Protein AF-A0A3E0PCZ0-F1 (afdb_monomer_lite)

Structure (mmCIF, N/CA/C/O backbone):
data_AF-A0A3E0PCZ0-F1
#
_entry.id   AF-A0A3E0PCZ0-F1
#
loop_
_atom_site.group_PDB
_atom_site.id
_atom_site.type_symbol
_atom_site.label_atom_id
_atom_site.label_alt_id
_atom_site.label_comp_id
_atom_site.label_asym_id
_atom_site.label_entity_id
_atom_site.label_seq_id
_atom_site.pdbx_PDB_ins_code
_atom_site.Cartn_x
_atom_site.Cartn_y
_atom_site.Cartn_z
_atom_site.occupancy
_atom_site.B_iso_or_equiv
_atom_site.auth_seq_id
_atom_site.auth_comp_id
_atom_site.auth_asym_id
_atom_site.auth_atom_id
_atom_site.pdbx_PDB_model_num
ATOM 1 N N . MET A 1 1 ? -46.199 27.952 26.764 1.00 33.16 1 MET A N 1
ATOM 2 C CA . MET A 1 1 ? -47.027 29.051 26.206 1.00 33.16 1 MET A CA 1
ATOM 3 C C . MET A 1 1 ? -46.116 30.069 25.532 1.00 33.16 1 MET A C 1
ATOM 5 O O . MET A 1 1 ? -45.054 30.308 26.080 1.00 33.16 1 MET A O 1
ATOM 9 N N . ASN A 1 2 ? -46.565 30.663 24.414 1.00 34.66 2 ASN A N 1
ATOM 10 C CA . ASN A 1 2 ? -45.955 31.773 23.644 1.00 34.66 2 ASN A CA 1
ATOM 11 C C . ASN A 1 2 ? -44.566 31.489 23.005 1.00 34.66 2 ASN A C 1
ATOM 13 O O . ASN A 1 2 ? -43.612 31.200 23.707 1.00 34.66 2 ASN A O 1
ATOM 17 N N . LYS A 1 3 ? -44.441 31.373 21.665 1.00 37.19 3 LYS A N 1
ATOM 18 C CA . LYS A 1 3 ? -44.515 32.417 20.594 1.00 37.19 3 LYS A CA 1
ATOM 19 C C . LYS A 1 3 ? -43.278 33.355 20.646 1.00 37.19 3 LYS A C 1
ATOM 21 O O . LYS A 1 3 ? -43.009 33.883 21.711 1.00 37.19 3 LYS A O 1
ATOM 26 N N . LYS A 1 4 ? -42.526 33.657 19.569 1.00 40.56 4 LYS A N 1
ATOM 27 C CA . LYS A 1 4 ? -42.842 33.680 18.121 1.00 40.56 4 LYS A CA 1
ATOM 28 C C . LYS A 1 4 ? -41.660 33.263 17.215 1.00 40.56 4 LYS A C 1
ATOM 30 O O . LYS A 1 4 ? -40.513 33.592 17.477 1.00 40.56 4 LYS A O 1
ATOM 35 N N . THR A 1 5 ? -42.036 32.637 16.103 1.00 47.34 5 THR A N 1
ATOM 36 C CA . THR A 1 5 ? -41.487 32.710 14.733 1.00 47.34 5 THR A CA 1
ATOM 37 C C . THR A 1 5 ? -40.682 33.955 14.322 1.00 47.34 5 THR A C 1
ATOM 39 O O . THR A 1 5 ? -41.134 35.078 14.549 1.00 47.34 5 THR A O 1
ATOM 42 N N . ALA A 1 6 ? -39.658 33.735 13.488 1.00 45.03 6 ALA A N 1
ATOM 43 C CA . ALA A 1 6 ? -39.294 34.617 12.374 1.00 45.03 6 ALA A CA 1
ATOM 44 C C . ALA A 1 6 ? -38.915 33.753 11.153 1.00 45.03 6 ALA A C 1
ATOM 46 O O . ALA A 1 6 ? -38.077 32.863 11.258 1.00 45.03 6 ALA A O 1
ATOM 47 N N . PHE A 1 7 ? -39.576 33.990 10.020 1.00 39.84 7 PHE A N 1
ATOM 48 C CA . PHE A 1 7 ? -39.386 33.298 8.742 1.00 39.84 7 PHE A CA 1
ATOM 49 C C . PHE A 1 7 ? -39.265 34.410 7.696 1.00 39.84 7 PHE A C 1
ATOM 51 O O . PHE A 1 7 ? -40.203 35.196 7.562 1.00 39.84 7 PHE A O 1
ATOM 58 N N . THR A 1 8 ? -38.148 34.497 6.973 1.00 41.09 8 THR A N 1
ATOM 59 C CA . THR A 1 8 ? -38.003 35.444 5.855 1.00 41.09 8 THR A CA 1
ATOM 60 C C . THR A 1 8 ? -37.290 34.750 4.705 1.00 41.09 8 THR A C 1
ATOM 62 O O . THR A 1 8 ? -36.333 34.007 4.915 1.00 41.09 8 THR A O 1
ATOM 65 N N . ALA A 1 9 ? -37.815 34.936 3.498 1.00 38.25 9 ALA A N 1
ATOM 66 C CA . ALA A 1 9 ? -37.496 34.117 2.341 1.00 38.25 9 ALA A CA 1
ATOM 67 C C . ALA A 1 9 ? -36.385 34.702 1.452 1.00 38.25 9 ALA A C 1
ATOM 69 O O . ALA A 1 9 ? -36.234 35.913 1.341 1.00 38.25 9 ALA A O 1
ATOM 70 N N . LEU A 1 10 ? -35.674 33.778 0.800 1.00 38.22 10 LEU A N 1
ATOM 71 C CA . LEU A 1 10 ? -35.265 33.774 -0.610 1.00 38.22 10 LEU A CA 1
ATOM 72 C C . LEU A 1 10 ? -34.936 35.112 -1.313 1.00 38.22 10 LEU A C 1
ATOM 74 O O . LEU A 1 10 ? -35.815 35.934 -1.559 1.00 38.22 10 LEU A O 1
ATOM 78 N N . LEU A 1 11 ? -33.730 35.188 -1.888 1.00 30.56 11 LEU A N 1
ATOM 79 C CA . LEU A 1 11 ? -33.565 35.777 -3.219 1.00 30.56 11 LEU A CA 1
ATOM 80 C C . LEU A 1 11 ? -32.599 34.931 -4.062 1.00 30.56 11 LEU A C 1
ATOM 82 O O . LEU A 1 11 ? -31.525 34.547 -3.603 1.00 30.56 11 LEU A O 1
ATOM 86 N N . ILE A 1 12 ? -33.006 34.634 -5.295 1.00 45.12 12 ILE A N 1
ATOM 87 C CA . ILE A 1 12 ? -32.222 33.942 -6.325 1.00 45.12 12 ILE A CA 1
ATOM 88 C C . ILE A 1 12 ? -31.903 34.970 -7.411 1.00 45.12 12 ILE A C 1
ATOM 90 O O . ILE A 1 12 ? -32.824 35.666 -7.830 1.00 45.12 12 ILE A O 1
ATOM 94 N N . ALA A 1 13 ? -30.653 35.014 -7.890 1.00 33.25 13 ALA A N 1
ATOM 95 C CA . ALA A 1 13 ? -30.283 35.029 -9.320 1.00 33.25 13 ALA A CA 1
ATOM 96 C C . ALA A 1 13 ? -28.888 35.634 -9.564 1.00 33.25 13 ALA A C 1
ATOM 98 O O . ALA A 1 13 ? -28.677 36.815 -9.315 1.00 33.25 13 ALA A O 1
ATOM 99 N N . ALA A 1 14 ? -27.990 34.835 -10.154 1.00 35.22 14 ALA A N 1
ATOM 100 C CA . ALA A 1 14 ? -27.036 35.263 -11.187 1.00 35.22 14 ALA A CA 1
ATOM 101 C C . ALA A 1 14 ? -26.317 34.028 -11.772 1.00 35.22 14 ALA A C 1
ATOM 103 O O . ALA A 1 14 ? -25.249 33.638 -11.305 1.00 35.22 14 ALA A O 1
ATOM 104 N N . LEU A 1 15 ? -26.900 33.399 -12.801 1.00 34.97 15 LEU A N 1
ATOM 105 C CA . LEU A 1 15 ? -26.120 32.562 -13.721 1.00 34.97 15 LEU A CA 1
ATOM 106 C C . LEU A 1 15 ? -25.395 33.479 -14.710 1.00 34.97 15 LEU A C 1
ATOM 108 O O . LEU A 1 15 ? -26.070 34.215 -15.421 1.00 34.97 15 LEU A O 1
ATOM 112 N N . LEU A 1 16 ? -24.077 33.332 -14.841 1.00 32.59 16 LEU A N 1
ATOM 113 C CA . LEU A 1 16 ? -23.340 33.493 -16.102 1.00 32.59 16 LEU A CA 1
ATOM 114 C C . LEU A 1 16 ? -22.209 32.446 -16.083 1.00 32.59 16 LEU A C 1
ATOM 116 O O . LEU A 1 16 ? -21.303 32.510 -15.262 1.00 32.59 16 LEU A O 1
ATOM 120 N N . ALA A 1 17 ? -22.400 31.321 -16.769 1.00 37.00 17 ALA A N 1
ATOM 121 C CA . ALA A 1 17 ? -21.945 31.114 -18.148 1.00 37.00 17 ALA A CA 1
ATOM 122 C C . ALA A 1 17 ? -20.450 30.739 -18.231 1.00 37.00 17 ALA A C 1
ATOM 124 O O . ALA A 1 17 ? -19.591 31.580 -18.476 1.00 37.00 17 ALA A O 1
ATOM 125 N N . ILE A 1 18 ? -20.162 29.441 -18.077 1.00 34.06 18 ILE A N 1
ATOM 126 C CA . ILE A 1 18 ? -18.917 28.827 -18.560 1.00 34.06 18 ILE A CA 1
ATOM 127 C C . ILE A 1 18 ? -19.273 28.110 -19.870 1.00 34.06 18 ILE A C 1
ATOM 129 O O . ILE A 1 18 ? -20.010 27.123 -19.812 1.00 34.06 18 ILE A O 1
ATOM 133 N N . PRO A 1 19 ? -18.813 28.579 -21.041 1.00 35.47 19 PRO A N 1
ATOM 134 C CA . PRO A 1 19 ? -19.000 27.840 -22.278 1.00 35.47 19 PRO A CA 1
ATOM 135 C C . PRO A 1 19 ? -18.054 26.634 -22.314 1.00 35.47 19 PRO A C 1
ATOM 137 O O . PRO A 1 19 ? -16.843 26.761 -22.127 1.00 35.47 19 PRO A O 1
ATOM 140 N N . ALA A 1 20 ? -18.614 25.460 -22.598 1.00 33.69 20 ALA A N 1
ATOM 141 C CA . ALA A 1 20 ? -17.864 24.420 -23.289 1.00 33.69 20 ALA A CA 1
ATOM 142 C C . ALA A 1 20 ? -17.655 24.836 -24.765 1.00 33.69 20 ALA A C 1
ATOM 144 O O . ALA A 1 20 ? -18.279 25.786 -25.230 1.00 33.69 20 ALA A O 1
ATOM 145 N N . GLU A 1 21 ? -16.823 24.087 -25.498 1.00 33.44 21 GLU A N 1
ATOM 146 C CA . GLU A 1 21 ? -16.688 24.150 -26.971 1.00 33.44 21 GLU A CA 1
ATOM 147 C C . GLU A 1 21 ? -15.831 25.290 -27.574 1.00 33.44 21 GLU A C 1
ATOM 149 O O . GLU A 1 21 ? -16.261 26.038 -28.445 1.00 33.44 21 GLU A O 1
ATOM 154 N N . ALA A 1 22 ? -14.547 25.327 -27.202 1.00 30.36 22 ALA A N 1
ATOM 155 C CA . ALA A 1 22 ? -13.408 25.640 -28.087 1.00 30.36 22 ALA A CA 1
ATOM 156 C C . ALA A 1 22 ? -12.119 25.179 -27.364 1.00 30.36 22 ALA A C 1
ATOM 158 O O . ALA A 1 22 ? -11.944 25.497 -26.196 1.00 30.36 22 ALA A O 1
ATOM 159 N N . GLN A 1 23 ? -11.175 24.422 -27.929 1.00 29.25 23 GLN A N 1
ATOM 160 C CA . GLN A 1 23 ? -10.790 24.281 -29.333 1.00 29.25 23 GLN A CA 1
ATOM 161 C C . GLN A 1 23 ? -10.519 22.804 -29.685 1.00 29.25 23 GLN A C 1
ATOM 163 O O . GLN A 1 23 ? -9.519 22.228 -29.262 1.00 29.25 23 GLN A O 1
ATOM 168 N N . ILE A 1 24 ? -11.365 22.206 -30.527 1.00 34.09 24 ILE A N 1
ATOM 169 C CA . ILE A 1 24 ? -10.970 21.066 -31.366 1.00 34.09 24 ILE A CA 1
ATOM 170 C C . ILE A 1 24 ? -10.657 21.662 -32.737 1.00 34.09 24 ILE A C 1
ATOM 172 O O . ILE A 1 24 ? -11.569 22.136 -33.410 1.00 34.09 24 ILE A O 1
ATOM 176 N N . GLY A 1 25 ? -9.387 21.671 -33.152 1.00 24.53 25 GLY A N 1
ATOM 177 C CA . GLY A 1 25 ? -9.040 22.155 -34.490 1.00 24.53 25 GLY A CA 1
ATOM 178 C C . GLY A 1 25 ? -7.608 22.639 -34.686 1.00 24.53 25 GLY A C 1
ATOM 179 O O . GLY A 1 25 ? -7.371 23.841 -34.722 1.00 24.53 25 GLY A O 1
ATOM 180 N N . ASN A 1 26 ? -6.680 21.709 -34.929 1.00 28.34 26 ASN A N 1
ATOM 181 C CA . ASN A 1 26 ? -5.792 21.817 -36.095 1.00 28.34 26 ASN A CA 1
ATOM 182 C C . ASN A 1 26 ? -5.058 20.493 -36.360 1.00 28.34 26 ASN A C 1
ATOM 184 O O . ASN A 1 26 ? -3.947 20.258 -35.894 1.00 28.34 26 ASN A O 1
ATOM 188 N N . ILE A 1 27 ? -5.689 19.636 -37.162 1.00 34.25 27 ILE A N 1
ATOM 189 C CA . ILE A 1 27 ? -5.008 18.567 -37.899 1.00 34.25 27 ILE A CA 1
ATOM 190 C C . ILE A 1 27 ? -5.128 18.919 -39.390 1.00 34.25 27 ILE A C 1
ATOM 192 O O . ILE A 1 27 ? -6.128 19.488 -39.819 1.00 34.25 27 ILE A O 1
ATOM 196 N N . VAL A 1 28 ? -4.123 18.518 -40.176 1.00 28.44 28 VAL A N 1
ATOM 197 C CA . VAL A 1 28 ? -4.027 18.616 -41.648 1.00 28.44 28 VAL A CA 1
ATOM 198 C C . VAL A 1 28 ? -3.675 20.007 -42.220 1.00 28.44 28 VAL A C 1
ATOM 200 O O . VAL A 1 28 ? -4.549 20.808 -42.535 1.00 28.44 28 VAL A O 1
ATOM 203 N N . LYS A 1 29 ? -2.384 20.218 -42.538 1.00 29.42 29 LYS A N 1
ATOM 204 C CA . LYS A 1 29 ? -1.882 20.366 -43.934 1.00 29.42 29 LYS A CA 1
ATOM 205 C C . LYS A 1 29 ? -0.389 20.748 -44.004 1.00 29.42 29 LYS A C 1
ATOM 207 O O . LYS A 1 29 ? -0.041 21.921 -43.924 1.00 29.42 29 LYS A O 1
ATOM 212 N N . LYS A 1 30 ? 0.461 19.790 -44.392 1.00 30.30 30 LYS A N 1
ATOM 213 C CA . LYS A 1 30 ? 1.329 19.946 -45.578 1.00 30.30 30 LYS A CA 1
ATOM 214 C C . LYS A 1 30 ? 1.798 18.584 -46.092 1.00 30.30 30 LYS A C 1
ATOM 216 O O . LYS A 1 30 ? 1.992 17.657 -45.318 1.00 30.30 30 LYS A O 1
ATOM 221 N N . VAL A 1 31 ? 1.895 18.459 -47.414 1.00 29.75 31 VAL A N 1
ATOM 222 C CA . VAL A 1 31 ? 2.059 17.196 -48.150 1.00 29.75 31 VAL A CA 1
ATOM 223 C C . VAL A 1 31 ? 3.184 17.348 -49.181 1.00 29.75 31 VAL A C 1
ATOM 225 O O . VAL A 1 31 ? 3.246 18.383 -49.835 1.00 29.75 31 VAL A O 1
ATOM 228 N N . LYS A 1 32 ? 3.971 16.272 -49.360 1.00 26.66 32 LYS A N 1
ATOM 229 C CA . LYS A 1 32 ? 4.908 15.956 -50.469 1.00 26.66 32 LYS A CA 1
ATOM 230 C C . LYS A 1 32 ? 6.116 16.869 -50.743 1.00 26.66 32 LYS A C 1
ATOM 232 O O . LYS A 1 32 ? 5.958 18.030 -51.111 1.00 26.66 32 LYS A O 1
ATOM 237 N N . SER A 1 33 ? 7.292 16.225 -50.800 1.00 25.22 33 SER A N 1
ATOM 238 C CA . SER A 1 33 ? 8.245 16.092 -51.946 1.00 25.22 33 SER A CA 1
ATOM 239 C C . SER A 1 33 ? 9.658 15.827 -51.381 1.00 25.22 33 SER A C 1
ATOM 241 O O . SER A 1 33 ? 9.964 16.401 -50.344 1.00 25.22 33 SER A O 1
ATOM 243 N N . ALA A 1 34 ? 10.575 15.010 -51.923 1.00 29.58 34 ALA A N 1
ATOM 244 C CA . ALA A 1 34 ? 10.668 14.133 -53.110 1.00 29.58 34 ALA A CA 1
ATOM 245 C C . ALA A 1 34 ? 11.622 12.943 -52.744 1.00 29.58 34 ALA A C 1
ATOM 247 O O . ALA A 1 34 ? 12.452 13.118 -51.861 1.00 29.58 34 ALA A O 1
ATOM 248 N N . VAL A 1 35 ? 11.394 11.674 -53.126 1.00 28.89 35 VAL A N 1
ATOM 249 C CA . VAL A 1 35 ? 11.819 10.934 -54.355 1.00 28.89 35 VAL A CA 1
ATOM 250 C C . VAL A 1 35 ? 13.346 10.790 -54.581 1.00 28.89 35 VAL A C 1
ATOM 252 O O . VAL A 1 35 ? 14.059 11.784 -54.531 1.00 28.89 35 VAL A O 1
ATOM 255 N N . SER A 1 36 ? 13.751 9.557 -54.975 1.00 25.42 36 SER A N 1
ATOM 256 C CA . SER A 1 36 ? 15.039 9.063 -55.551 1.00 25.42 36 SER A CA 1
ATOM 257 C C . SER A 1 36 ? 16.019 8.377 -54.561 1.00 25.42 36 SER A C 1
ATOM 259 O O . SER A 1 36 ? 16.200 8.899 -53.470 1.00 25.42 36 SER A O 1
ATOM 261 N N . SER A 1 37 ? 16.719 7.253 -54.843 1.00 27.48 37 SER A N 1
ATOM 262 C CA . SER A 1 37 ? 16.624 6.186 -55.886 1.00 27.48 37 SER A CA 1
ATOM 263 C C . SER A 1 37 ? 17.705 5.081 -55.687 1.00 27.48 37 SER A C 1
ATOM 265 O O . SER A 1 37 ? 18.834 5.443 -55.385 1.00 27.48 37 SER A O 1
ATOM 267 N N . GLU A 1 38 ? 17.389 3.801 -55.993 1.00 27.59 38 GLU A N 1
ATOM 268 C CA . GLU A 1 38 ? 18.308 2.657 -56.331 1.00 27.59 38 GLU A CA 1
ATOM 269 C C . GLU A 1 38 ? 19.302 2.152 -55.225 1.00 27.59 38 GLU A C 1
ATOM 271 O O . GLU A 1 38 ? 19.623 2.889 -54.306 1.00 27.59 38 GLU A O 1
ATOM 276 N N . THR A 1 39 ? 19.805 0.896 -55.136 1.00 28.97 39 THR A N 1
ATOM 277 C CA . THR A 1 39 ? 20.097 -0.200 -56.108 1.00 28.97 39 THR A CA 1
ATOM 278 C C . THR A 1 39 ? 19.986 -1.639 -55.488 1.00 28.97 39 THR A C 1
ATOM 280 O O . THR A 1 39 ? 19.965 -1.787 -54.273 1.00 28.97 39 THR A O 1
ATOM 283 N N . LYS A 1 40 ? 19.942 -2.681 -56.355 1.00 30.16 40 LYS A N 1
ATOM 284 C CA . LYS A 1 40 ? 20.023 -4.181 -56.210 1.00 30.16 40 LYS A CA 1
ATOM 285 C C . LYS A 1 40 ? 20.982 -4.752 -55.109 1.00 30.16 40 LYS A C 1
ATOM 287 O O . LYS A 1 40 ? 21.851 -4.026 -54.653 1.00 30.16 40 LYS A O 1
ATOM 292 N N . SER A 1 41 ? 20.990 -6.040 -54.683 1.00 26.81 41 SER A N 1
ATOM 293 C CA . SER A 1 41 ? 20.733 -7.341 -55.379 1.00 26.81 41 SER A CA 1
ATOM 294 C C . SER A 1 41 ? 20.497 -8.552 -54.423 1.00 26.81 41 SER A C 1
ATOM 296 O O . SER A 1 41 ? 20.818 -8.471 -53.244 1.00 26.81 41 SER A O 1
ATOM 298 N N . SER A 1 42 ? 20.047 -9.705 -54.954 1.00 32.22 42 SER A N 1
ATOM 299 C CA . SER A 1 42 ? 19.992 -11.066 -54.323 1.00 32.22 42 SER A CA 1
ATOM 300 C C . SER A 1 42 ? 20.896 -12.063 -55.120 1.00 32.22 42 SER A C 1
ATOM 302 O O . SER A 1 42 ? 21.592 -11.551 -56.002 1.00 32.22 42 SER A O 1
ATOM 304 N N . PRO A 1 43 ? 20.875 -13.429 -55.001 1.00 49.94 43 PRO A N 1
ATOM 305 C CA . PRO A 1 43 ? 20.302 -14.385 -54.012 1.00 49.94 43 PRO A CA 1
ATOM 306 C C . PRO A 1 43 ? 21.215 -15.622 -53.646 1.00 49.94 43 PRO A C 1
ATOM 308 O O . PRO A 1 43 ? 22.357 -15.698 -54.092 1.00 49.94 43 PRO A O 1
ATOM 311 N N . LYS A 1 44 ? 20.622 -16.628 -52.952 1.00 29.02 44 LYS A N 1
ATOM 312 C CA . LYS A 1 44 ? 20.960 -18.080 -52.746 1.00 29.02 44 LYS A CA 1
ATOM 313 C C . LYS A 1 44 ? 21.383 -18.493 -51.318 1.00 29.02 44 LYS A C 1
ATOM 315 O O . LYS A 1 44 ? 22.224 -17.815 -50.749 1.00 29.02 44 LYS A O 1
ATOM 320 N N . GLU A 1 45 ? 20.853 -19.516 -50.618 1.00 32.31 45 GLU A N 1
ATOM 321 C CA . GLU A 1 45 ? 20.114 -20.792 -50.890 1.00 32.31 45 GLU A CA 1
ATOM 322 C C . GLU A 1 45 ? 20.984 -22.047 -50.635 1.00 32.31 45 GLU A C 1
ATOM 324 O O . GLU A 1 45 ? 21.921 -22.292 -51.393 1.00 32.31 45 GLU A O 1
ATOM 329 N N . ASN A 1 46 ? 20.666 -22.820 -49.574 1.00 28.94 46 ASN A N 1
ATOM 330 C CA . ASN A 1 46 ? 20.773 -24.296 -49.474 1.00 28.94 46 ASN A CA 1
ATOM 331 C C . ASN A 1 46 ? 20.385 -24.836 -48.074 1.00 28.94 46 ASN A C 1
ATOM 333 O O . ASN A 1 46 ? 20.497 -24.121 -47.079 1.00 28.94 46 ASN A O 1
ATOM 337 N N . SER A 1 47 ? 20.001 -26.120 -48.018 1.00 29.09 47 SER A N 1
ATOM 338 C CA . SER A 1 47 ? 19.396 -26.814 -46.859 1.00 29.09 47 SER A CA 1
ATOM 339 C C . SER A 1 47 ? 19.811 -28.314 -46.829 1.00 29.09 47 SER A C 1
ATOM 341 O O . SER A 1 47 ? 20.489 -28.760 -47.752 1.00 29.09 47 SER A O 1
ATOM 343 N N . ASP A 1 48 ? 19.489 -29.186 -45.856 1.00 30.17 48 ASP A N 1
ATOM 344 C CA . ASP A 1 48 ? 18.676 -29.047 -44.629 1.00 30.17 48 ASP A CA 1
ATOM 345 C C . ASP A 1 48 ? 19.444 -29.452 -43.325 1.00 30.17 48 ASP A C 1
ATOM 347 O O . ASP A 1 48 ? 20.075 -28.558 -42.760 1.00 30.17 48 ASP A O 1
ATOM 351 N N . PRO A 1 49 ? 19.411 -30.693 -42.754 1.00 46.06 49 PRO A N 1
ATOM 352 C CA . PRO A 1 49 ? 19.242 -30.772 -41.293 1.00 46.06 49 PRO A CA 1
ATOM 353 C C . PRO A 1 49 ? 20.188 -31.719 -40.520 1.00 46.06 49 PRO A C 1
ATOM 355 O O . PRO A 1 49 ? 20.401 -32.867 -40.909 1.00 46.06 49 PRO A O 1
ATOM 358 N N . VAL A 1 50 ? 20.626 -31.317 -39.317 1.00 28.78 50 VAL A N 1
ATOM 359 C CA . VAL A 1 50 ? 21.155 -32.255 -38.302 1.00 28.78 50 VAL A CA 1
ATOM 360 C C . VAL A 1 50 ? 20.597 -31.949 -36.910 1.00 28.78 50 VAL A C 1
ATOM 362 O O . VAL A 1 50 ? 20.591 -30.813 -36.446 1.00 28.78 50 VAL A O 1
ATOM 365 N N . SER A 1 51 ? 20.130 -33.015 -36.256 1.00 30.12 51 SER A N 1
ATOM 366 C CA . SER A 1 51 ? 19.600 -33.060 -34.890 1.00 30.12 51 SER A CA 1
ATOM 367 C C . SER A 1 51 ? 20.571 -32.504 -33.838 1.00 30.12 51 SER A C 1
ATOM 369 O O . SER A 1 51 ? 21.735 -32.900 -33.795 1.00 30.12 51 SER A O 1
ATOM 371 N N . GLY A 1 52 ? 20.070 -31.655 -32.937 1.00 25.59 52 GLY A N 1
ATOM 372 C CA . GLY A 1 52 ? 20.823 -31.136 -31.797 1.00 25.59 52 GLY A CA 1
ATOM 373 C C . GLY A 1 52 ? 19.916 -30.497 -30.744 1.00 25.59 52 GLY A C 1
ATOM 374 O O . GLY A 1 52 ? 19.027 -29.718 -31.068 1.00 25.59 52 GLY A O 1
ATOM 375 N N . THR A 1 53 ? 20.148 -30.875 -29.488 1.00 28.00 53 THR A N 1
ATOM 376 C CA . THR A 1 53 ? 19.587 -30.391 -28.214 1.00 28.00 53 THR A CA 1
ATOM 377 C C . THR A 1 53 ? 18.942 -28.995 -28.230 1.00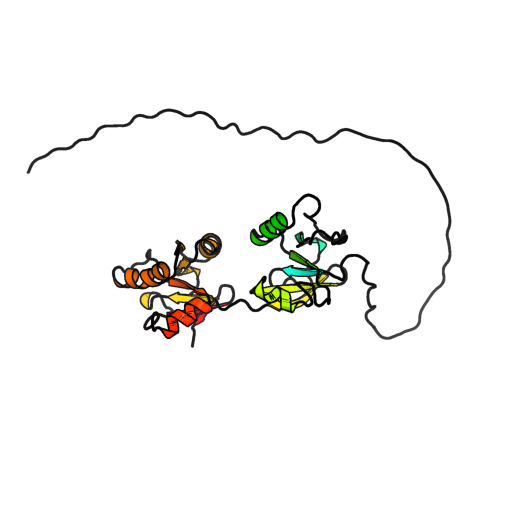 28.00 53 THR A C 1
ATOM 379 O O . THR A 1 53 ? 19.547 -28.035 -28.699 1.00 28.00 53 THR A O 1
ATOM 382 N N . LYS A 1 54 ? 17.755 -28.848 -27.609 1.00 30.53 54 LYS A N 1
ATOM 383 C CA . LYS A 1 54 ? 17.098 -27.545 -27.364 1.00 30.53 54 LYS A CA 1
ATOM 384 C C . LYS A 1 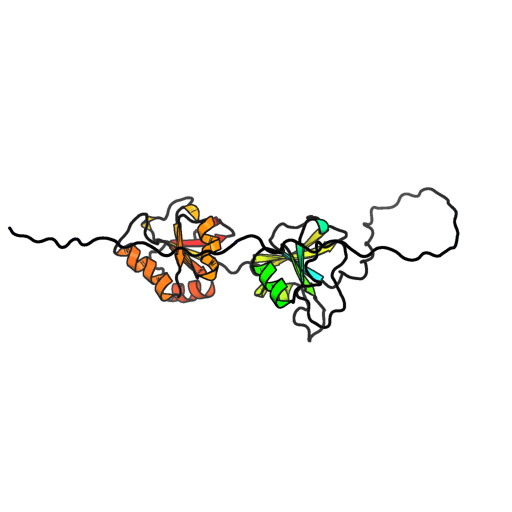54 ? 17.887 -26.680 -26.368 1.00 30.53 54 LYS A C 1
ATOM 386 O O . LYS A 1 54 ? 17.495 -26.527 -25.213 1.00 30.53 54 LYS A O 1
ATOM 391 N N . THR A 1 55 ? 18.968 -26.072 -26.832 1.00 27.88 55 THR A N 1
ATOM 392 C CA . THR A 1 55 ? 19.549 -24.888 -26.203 1.00 27.88 55 THR A CA 1
ATOM 393 C C . THR A 1 55 ? 18.665 -23.704 -26.581 1.00 27.88 55 THR A C 1
ATOM 395 O O . THR A 1 55 ? 18.484 -23.431 -27.767 1.00 27.88 55 THR A O 1
ATOM 398 N N . VAL A 1 56 ? 18.078 -23.018 -25.598 1.00 30.86 56 VAL A N 1
ATOM 399 C CA . VAL A 1 56 ? 17.342 -21.770 -25.854 1.00 30.86 56 VAL A CA 1
ATOM 400 C C . VAL A 1 56 ? 18.329 -20.776 -26.477 1.00 30.86 56 VAL A C 1
ATOM 402 O O . VAL A 1 56 ? 19.371 -20.530 -25.864 1.00 30.86 56 VAL A O 1
ATOM 405 N N . PRO A 1 57 ? 18.067 -20.221 -27.677 1.00 30.80 57 PRO A N 1
ATOM 406 C CA . PRO A 1 57 ? 18.945 -19.210 -28.239 1.00 30.80 57 PRO A CA 1
ATOM 407 C C . PRO A 1 57 ? 18.948 -18.002 -27.308 1.00 30.80 57 PRO A C 1
ATOM 409 O O . PRO A 1 57 ? 17.892 -17.425 -27.048 1.00 30.80 57 PRO A O 1
ATOM 412 N N . SER A 1 58 ? 20.128 -17.616 -26.821 1.00 37.12 58 SER A N 1
ATOM 413 C CA . SER A 1 58 ? 20.297 -16.308 -26.196 1.00 37.12 58 SER A CA 1
ATOM 414 C C . SER A 1 58 ? 19.955 -15.264 -27.254 1.00 37.12 58 SER A C 1
ATOM 416 O O . SER A 1 58 ? 20.686 -15.099 -28.234 1.00 37.12 58 SER A O 1
ATOM 418 N N . ALA A 1 59 ? 18.786 -14.638 -27.124 1.00 33.31 59 ALA A N 1
ATOM 419 C CA . ALA A 1 59 ? 18.374 -13.589 -28.034 1.00 33.31 59 ALA A CA 1
ATOM 420 C C . ALA A 1 59 ? 19.348 -12.424 -27.854 1.00 33.31 59 ALA A C 1
ATOM 422 O O . ALA A 1 59 ? 19.450 -11.881 -26.756 1.00 33.31 59 ALA A O 1
ATOM 423 N N . ASN A 1 60 ? 20.064 -12.050 -28.922 1.00 31.34 60 ASN A N 1
ATOM 424 C CA . ASN A 1 60 ? 20.925 -10.870 -28.902 1.00 31.34 60 ASN A CA 1
ATOM 425 C C . ASN A 1 60 ? 20.114 -9.684 -28.350 1.00 31.34 60 ASN A C 1
ATOM 427 O O . ASN A 1 60 ? 19.100 -9.332 -28.970 1.00 31.34 60 ASN A O 1
ATOM 431 N N . PRO A 1 61 ? 20.521 -9.067 -27.223 1.00 37.94 61 PRO A N 1
ATOM 432 C CA . PRO A 1 61 ? 19.816 -7.913 -26.698 1.00 37.94 61 PRO A CA 1
ATOM 433 C C . PRO A 1 61 ? 19.845 -6.827 -27.769 1.00 37.94 61 PRO A C 1
ATOM 435 O O . PRO A 1 61 ? 20.904 -6.414 -28.246 1.00 37.94 61 PRO A O 1
ATOM 438 N N . SER A 1 62 ? 18.659 -6.403 -28.203 1.00 40.12 62 SER A N 1
ATOM 439 C CA . SER A 1 62 ? 18.542 -5.291 -29.140 1.00 40.12 62 SER A CA 1
ATOM 440 C C . SER A 1 62 ? 19.065 -4.041 -28.437 1.00 40.12 62 SER A C 1
ATOM 442 O O . SER A 1 62 ? 18.601 -3.722 -27.344 1.00 40.12 62 SER A O 1
ATOM 444 N N . ALA A 1 63 ? 20.045 -3.359 -29.033 1.00 41.06 63 ALA A N 1
ATOM 445 C CA . ALA A 1 63 ? 20.673 -2.191 -28.424 1.00 41.06 63 ALA A CA 1
ATOM 446 C C . ALA A 1 63 ? 19.626 -1.093 -28.147 1.00 41.06 63 ALA A C 1
ATOM 448 O O . ALA A 1 63 ? 19.121 -0.473 -29.083 1.00 41.06 63 ALA A O 1
ATOM 449 N N . GLY A 1 64 ? 19.294 -0.883 -26.869 1.00 43.75 64 GLY A N 1
ATOM 450 C CA . GLY A 1 64 ? 18.301 0.099 -26.424 1.00 43.75 64 GLY A CA 1
ATOM 451 C C . GLY A 1 64 ? 17.761 -0.151 -25.013 1.00 43.75 64 GLY A C 1
ATOM 452 O O . GLY A 1 64 ? 17.740 0.775 -24.209 1.00 43.75 64 GLY A O 1
ATOM 453 N N . ASP A 1 65 ? 17.375 -1.393 -24.697 1.00 51.97 65 ASP A N 1
ATOM 454 C CA . ASP A 1 65 ? 16.552 -1.687 -23.505 1.00 51.97 65 ASP A CA 1
ATOM 455 C C . ASP A 1 65 ? 17.290 -2.410 -22.355 1.00 51.97 65 ASP A C 1
ATOM 457 O O . ASP A 1 65 ? 16.755 -2.504 -21.254 1.00 51.97 65 ASP A O 1
ATOM 461 N N . ALA A 1 66 ? 18.512 -2.911 -22.579 1.00 54.22 66 ALA A N 1
ATOM 462 C CA . ALA A 1 66 ? 19.217 -3.810 -21.647 1.00 54.22 66 ALA A CA 1
ATOM 463 C C . ALA A 1 66 ? 19.591 -3.191 -20.282 1.00 54.22 66 ALA A C 1
ATOM 465 O O . ALA A 1 66 ? 19.827 -3.926 -19.328 1.00 54.22 66 ALA A O 1
ATOM 466 N N 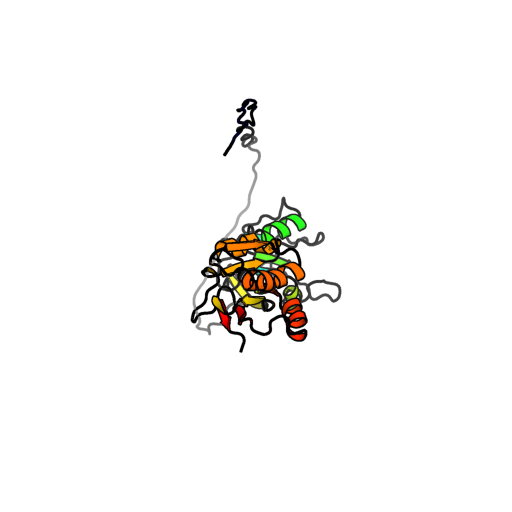. ASP A 1 67 ? 19.621 -1.859 -20.186 1.00 68.06 67 ASP A N 1
ATOM 467 C CA . ASP A 1 67 ? 19.995 -1.119 -18.973 1.00 68.06 67 ASP A CA 1
ATOM 468 C C . ASP A 1 67 ? 18.766 -0.649 -18.155 1.00 68.06 67 ASP A C 1
ATOM 470 O O . ASP A 1 67 ? 18.903 0.103 -17.184 1.00 68.06 67 ASP A O 1
ATOM 474 N N . PHE A 1 68 ? 17.544 -1.039 -18.551 1.00 79.75 68 PHE A N 1
ATOM 475 C CA . PHE A 1 68 ? 16.297 -0.635 -17.893 1.00 79.75 68 PHE A CA 1
ATOM 476 C C . PHE A 1 68 ? 15.612 -1.777 -17.134 1.00 79.75 68 PHE A C 1
ATOM 478 O O . PHE A 1 68 ? 15.207 -2.785 -17.707 1.00 79.75 68 PHE A O 1
ATOM 485 N N . ILE A 1 69 ? 15.372 -1.538 -15.844 1.00 88.38 69 ILE A N 1
ATOM 486 C CA . ILE A 1 69 ? 14.525 -2.367 -14.985 1.00 88.38 69 ILE A CA 1
ATOM 487 C C . ILE A 1 69 ? 13.151 -1.706 -14.871 1.00 88.38 69 ILE A C 1
ATOM 489 O O . ILE A 1 69 ? 13.044 -0.543 -14.475 1.00 88.38 69 ILE A O 1
ATOM 493 N N . PHE A 1 70 ? 12.088 -2.436 -15.198 1.00 89.81 70 PHE A N 1
ATOM 494 C CA . PHE A 1 70 ? 10.718 -1.927 -15.169 1.00 89.81 70 PHE A CA 1
ATOM 495 C C . PHE A 1 70 ? 10.031 -2.311 -13.875 1.00 89.81 70 PHE A C 1
ATOM 497 O O . PHE A 1 70 ? 9.986 -3.482 -13.526 1.00 89.81 70 PHE A O 1
ATOM 504 N N . VAL A 1 71 ? 9.445 -1.345 -13.174 1.00 91.88 71 VAL A N 1
ATOM 505 C CA . VAL A 1 71 ? 8.675 -1.621 -11.962 1.00 91.88 71 VAL A CA 1
ATOM 506 C C . VAL A 1 71 ? 7.188 -1.419 -12.217 1.00 91.88 71 VAL A C 1
ATOM 508 O O . VAL A 1 71 ? 6.769 -0.366 -12.708 1.00 91.88 71 VAL A O 1
ATOM 511 N N . GLY A 1 72 ? 6.382 -2.409 -11.847 1.00 90.31 72 GLY A N 1
ATOM 512 C CA . GLY A 1 72 ? 4.929 -2.425 -12.021 1.00 90.31 72 GLY A CA 1
ATOM 513 C C . GLY A 1 72 ? 4.208 -3.065 -10.837 1.00 90.31 72 GLY A C 1
ATOM 514 O O . GLY A 1 72 ? 4.815 -3.370 -9.811 1.00 90.31 72 GLY A O 1
ATOM 515 N N . GLU A 1 73 ? 2.899 -3.260 -10.973 1.00 87.38 73 GLU A N 1
ATOM 516 C CA . GLU A 1 73 ? 2.141 -4.121 -10.054 1.00 87.38 73 GLU A CA 1
ATOM 517 C C . GLU A 1 73 ? 2.662 -5.572 -10.110 1.00 87.38 73 GLU A C 1
ATOM 519 O O . GLU A 1 73 ? 3.305 -5.971 -11.081 1.00 87.38 73 GLU A O 1
ATOM 524 N N . ASN A 1 74 ? 2.396 -6.366 -9.071 1.00 83.94 74 ASN A N 1
ATOM 525 C CA . ASN A 1 74 ? 2.819 -7.772 -9.028 1.00 83.94 74 ASN A CA 1
ATOM 526 C C . ASN A 1 74 ? 1.980 -8.634 -9.988 1.00 83.94 74 ASN A C 1
ATOM 528 O O . ASN A 1 74 ? 0.824 -8.316 -10.271 1.00 83.94 74 ASN A O 1
ATOM 532 N N . GLY A 1 75 ? 2.543 -9.757 -10.446 1.00 84.12 75 GLY A N 1
ATOM 533 C CA . GLY A 1 75 ? 1.859 -10.695 -11.345 1.00 84.12 75 GLY A CA 1
ATOM 534 C C . GLY A 1 75 ? 1.781 -10.269 -12.818 1.00 84.12 75 GLY A C 1
ATOM 535 O O . GLY A 1 75 ? 0.970 -10.820 -13.553 1.00 84.12 75 GLY A O 1
ATOM 536 N N . LEU A 1 76 ? 2.609 -9.315 -13.267 1.00 86.62 76 LEU A N 1
ATOM 537 C CA . LEU A 1 76 ? 2.725 -8.931 -14.686 1.00 86.62 76 LEU A CA 1
ATOM 538 C C . LEU A 1 76 ? 3.692 -9.819 -15.497 1.00 86.62 76 LEU A C 1
ATOM 540 O O . LEU A 1 76 ? 3.922 -9.562 -16.678 1.00 86.62 76 LEU A O 1
ATOM 544 N N . GLU A 1 77 ? 4.259 -10.867 -14.901 1.00 91.00 77 GLU A N 1
ATOM 545 C CA . GLU A 1 77 ? 5.132 -11.828 -15.587 1.00 91.00 77 GLU A CA 1
ATOM 546 C C . GLU A 1 77 ? 4.460 -12.465 -16.816 1.00 91.00 77 GLU A C 1
ATOM 548 O O . GLU A 1 77 ? 3.277 -12.796 -16.806 1.00 91.00 77 GLU A O 1
ATOM 553 N N . GLY A 1 78 ? 5.207 -12.594 -17.913 1.00 86.69 78 GLY A N 1
ATOM 554 C CA . GLY A 1 78 ? 4.688 -13.083 -19.192 1.00 86.69 78 GLY A CA 1
ATOM 555 C C . GLY A 1 78 ? 3.781 -12.104 -19.952 1.00 86.69 78 GLY A C 1
ATOM 556 O O . GLY A 1 78 ? 3.468 -12.378 -21.109 1.00 86.69 78 GLY A O 1
ATOM 557 N N . THR A 1 79 ? 3.390 -10.964 -19.364 1.00 88.31 79 THR A N 1
ATOM 558 C CA . THR A 1 79 ? 2.593 -9.934 -20.058 1.00 88.31 79 THR A CA 1
ATOM 559 C C . THR A 1 79 ? 3.398 -9.326 -21.203 1.00 88.31 79 THR A C 1
ATOM 561 O O . THR A 1 79 ? 4.595 -9.056 -21.050 1.00 88.31 79 THR A O 1
ATOM 564 N N . ALA A 1 80 ? 2.739 -9.089 -22.340 1.00 85.88 80 ALA A N 1
ATOM 565 C CA . ALA A 1 80 ? 3.366 -8.472 -23.497 1.00 85.88 80 ALA A CA 1
ATOM 566 C C . ALA A 1 80 ? 3.615 -6.971 -23.268 1.00 85.88 80 ALA A C 1
ATOM 568 O O . ALA A 1 80 ? 2.738 -6.214 -22.848 1.00 85.88 80 ALA A O 1
ATOM 569 N N . LEU A 1 81 ? 4.826 -6.524 -23.579 1.00 78.44 81 LEU A N 1
ATOM 570 C CA . LEU A 1 81 ? 5.308 -5.159 -23.380 1.00 78.44 81 LEU A CA 1
ATOM 571 C C . LEU A 1 81 ? 4.495 -4.134 -24.177 1.00 78.44 81 LEU A C 1
ATOM 573 O O . LEU A 1 81 ? 4.248 -3.019 -23.719 1.00 78.44 81 LEU A O 1
ATOM 577 N N . SER A 1 82 ? 4.056 -4.554 -25.362 1.00 80.25 82 SER A N 1
ATOM 578 C CA . SER A 1 82 ? 3.227 -3.798 -26.296 1.00 80.25 82 SER A CA 1
ATOM 579 C C . SER A 1 82 ? 1.802 -3.514 -25.782 1.00 80.25 82 SER A C 1
ATOM 581 O O . SER A 1 82 ? 1.144 -2.588 -26.271 1.00 80.25 82 SER A O 1
ATOM 583 N N . GLU A 1 83 ? 1.331 -4.242 -24.762 1.00 82.94 83 GLU A N 1
ATOM 584 C CA . GLU A 1 83 ? 0.021 -4.039 -24.125 1.00 82.94 83 GLU A CA 1
ATOM 585 C C . GLU A 1 83 ? 0.054 -2.982 -23.004 1.00 82.94 83 GLU A C 1
ATOM 587 O O . GLU A 1 83 ? -0.980 -2.391 -22.676 1.00 82.94 83 GLU A O 1
ATOM 592 N N . LEU A 1 84 ? 1.238 -2.694 -22.452 1.00 85.25 84 LEU A N 1
ATOM 593 C CA . LEU A 1 84 ? 1.439 -1.831 -21.287 1.00 85.25 84 LEU A CA 1
ATOM 594 C C . LEU A 1 84 ? 1.984 -0.446 -21.677 1.00 85.25 84 LEU A C 1
ATOM 596 O O . LEU A 1 84 ? 2.745 -0.284 -22.634 1.00 85.25 84 LEU A O 1
ATOM 600 N N . ARG A 1 85 ? 1.627 0.592 -20.913 1.00 85.19 85 ARG A N 1
ATOM 601 C CA . ARG A 1 85 ? 2.204 1.936 -21.053 1.00 85.19 85 ARG A CA 1
ATOM 602 C C . ARG A 1 85 ? 3.341 2.076 -20.053 1.00 85.19 85 ARG A C 1
ATOM 604 O O . ARG A 1 85 ? 3.136 2.014 -18.838 1.00 85.19 85 ARG A O 1
ATOM 611 N N . ALA A 1 86 ? 4.537 2.320 -20.570 1.00 84.31 86 ALA A N 1
ATOM 612 C CA . ALA A 1 86 ? 5.690 2.645 -19.748 1.00 84.31 86 ALA A CA 1
ATOM 613 C C . ALA A 1 86 ? 5.894 4.160 -19.660 1.00 84.31 86 ALA A C 1
ATOM 615 O O . ALA A 1 86 ? 5.957 4.868 -20.668 1.00 84.31 86 ALA A O 1
ATOM 616 N N . CYS A 1 87 ? 6.044 4.627 -18.427 1.00 84.81 87 CYS A N 1
ATOM 617 C CA . CYS A 1 87 ? 6.748 5.855 -18.095 1.00 84.81 87 CYS A CA 1
ATOM 618 C C . CYS A 1 87 ? 8.233 5.515 -17.857 1.00 84.81 87 CYS A C 1
ATOM 620 O O . CYS A 1 87 ? 8.572 4.360 -17.596 1.00 84.81 87 CYS A O 1
ATOM 622 N N . SER A 1 88 ? 9.123 6.505 -17.904 1.00 81.38 88 SER A N 1
ATOM 623 C CA . SER A 1 88 ? 10.542 6.332 -17.567 1.00 81.38 88 SER A CA 1
ATOM 624 C C . SER A 1 88 ? 11.000 7.399 -16.574 1.00 81.38 88 SER A C 1
ATOM 626 O O . SER A 1 88 ? 10.662 8.580 -16.713 1.00 81.38 88 SER A O 1
ATOM 628 N N . GLU A 1 89 ? 11.817 7.013 -15.590 1.00 76.25 89 GLU A N 1
ATOM 629 C CA . GLU A 1 89 ? 12.588 7.973 -14.806 1.00 76.25 89 GLU A CA 1
ATOM 630 C C . GLU A 1 89 ? 13.770 8.466 -15.647 1.00 76.25 89 GLU A C 1
ATOM 632 O O . GLU A 1 89 ? 14.928 8.085 -15.464 1.00 76.25 89 GLU A O 1
ATOM 637 N N . ASN A 1 90 ? 13.449 9.324 -16.614 1.00 67.44 90 ASN A N 1
ATOM 638 C CA . ASN A 1 90 ? 14.418 9.845 -17.558 1.00 67.44 90 ASN A CA 1
ATOM 639 C C . ASN A 1 90 ? 15.394 10.803 -16.845 1.00 67.44 90 ASN A C 1
ATOM 641 O O . ASN A 1 90 ? 15.098 11.970 -16.567 1.00 67.44 90 ASN A O 1
ATOM 645 N N . ASN A 1 91 ? 16.575 10.283 -16.521 1.00 55.53 91 ASN A N 1
ATOM 646 C CA . ASN A 1 91 ? 17.682 11.059 -15.991 1.00 55.53 91 ASN A CA 1
ATOM 647 C C . ASN A 1 91 ? 18.364 11.791 -17.159 1.00 55.53 91 ASN A C 1
ATOM 649 O O . ASN A 1 91 ? 18.825 11.141 -18.092 1.00 55.53 91 ASN A O 1
ATOM 653 N N . ARG A 1 92 ? 18.436 13.131 -17.099 1.00 45.88 92 ARG A N 1
ATOM 654 C CA . ARG A 1 92 ? 18.634 14.081 -18.230 1.00 45.88 92 ARG A CA 1
ATOM 655 C C . ARG A 1 92 ? 19.817 13.844 -19.194 1.00 45.88 92 ARG A C 1
ATOM 657 O O . ARG A 1 92 ? 19.923 14.564 -20.182 1.00 45.88 92 ARG A O 1
ATOM 664 N N . ASN A 1 93 ? 20.696 12.888 -18.910 1.00 47.06 93 ASN A N 1
ATOM 665 C CA . ASN A 1 93 ? 21.888 12.562 -19.694 1.00 47.06 93 ASN A CA 1
ATOM 666 C C . ASN A 1 93 ? 21.797 11.204 -20.423 1.00 47.06 93 ASN A C 1
ATOM 668 O O . ASN A 1 93 ? 22.713 10.862 -21.171 1.00 47.06 93 ASN A O 1
ATOM 672 N N . ALA A 1 94 ? 20.732 10.422 -20.216 1.00 50.72 94 ALA A N 1
ATOM 673 C CA . ALA A 1 94 ? 20.517 9.165 -20.924 1.00 50.72 94 ALA A CA 1
ATOM 674 C C . ALA A 1 94 ? 20.071 9.440 -22.372 1.00 50.72 94 ALA A C 1
ATOM 676 O O . ALA A 1 94 ? 19.015 10.019 -22.610 1.00 50.72 94 ALA A O 1
ATOM 677 N N . LYS A 1 95 ? 20.876 9.014 -23.356 1.00 50.28 95 LYS A N 1
ATOM 678 C CA . LYS A 1 95 ? 20.505 9.044 -24.789 1.00 50.28 95 LYS A CA 1
ATOM 679 C C . LYS A 1 95 ? 19.562 7.899 -25.194 1.00 50.28 95 LYS A C 1
ATOM 681 O O . LYS A 1 95 ? 19.267 7.741 -26.374 1.00 50.28 95 LYS A O 1
ATOM 686 N N . THR A 1 96 ? 19.126 7.096 -24.231 1.00 53.31 96 THR A N 1
ATOM 687 C CA . THR A 1 96 ? 18.223 5.962 -24.394 1.00 53.31 96 THR A CA 1
ATOM 688 C C . THR A 1 96 ? 16.776 6.415 -24.213 1.00 53.31 96 THR A C 1
ATOM 690 O O . THR A 1 96 ? 16.235 6.438 -23.108 1.00 53.31 96 THR A O 1
ATOM 693 N N . THR A 1 97 ? 16.124 6.757 -25.326 1.00 55.66 97 THR A N 1
ATOM 694 C CA . THR A 1 97 ? 14.686 6.496 -25.452 1.00 55.66 97 THR A CA 1
ATOM 695 C C . THR A 1 97 ? 14.450 5.000 -25.256 1.00 55.66 97 THR A C 1
ATOM 697 O O . THR A 1 97 ? 15.279 4.185 -25.667 1.00 55.66 97 THR A O 1
ATOM 700 N N . LEU A 1 98 ? 13.327 4.632 -24.634 1.00 61.00 98 LEU A N 1
ATOM 701 C CA . LEU A 1 98 ? 12.920 3.227 -24.589 1.00 61.00 98 LEU A CA 1
ATOM 702 C C . LEU A 1 98 ? 12.724 2.695 -26.020 1.00 61.00 98 LEU A C 1
ATOM 704 O O . LEU A 1 98 ? 12.482 3.467 -26.956 1.00 61.00 98 LEU A O 1
ATOM 708 N N . GLY A 1 99 ? 12.800 1.381 -26.209 1.00 59.16 99 GLY A N 1
ATOM 709 C CA . GLY A 1 99 ? 12.596 0.758 -27.511 1.00 59.16 99 GLY A CA 1
ATOM 710 C C . GLY A 1 99 ? 11.196 1.023 -28.099 1.00 59.16 99 GLY A C 1
ATOM 711 O O . GLY A 1 99 ? 10.220 1.212 -27.363 1.00 59.16 99 GLY A O 1
ATOM 712 N N . PRO A 1 100 ? 11.033 0.975 -29.437 1.00 60.50 100 PRO A N 1
ATOM 713 C CA . PRO A 1 100 ? 9.758 1.249 -30.117 1.00 60.50 100 PRO A CA 1
ATOM 714 C C . PRO A 1 100 ? 8.634 0.232 -29.823 1.00 60.50 100 PRO A C 1
ATOM 716 O O . PRO A 1 100 ? 7.533 0.377 -30.345 1.00 60.50 100 PRO A O 1
ATOM 719 N N . ARG A 1 101 ? 8.901 -0.801 -29.010 1.00 64.94 101 ARG A N 1
ATOM 720 C CA . ARG A 1 101 ? 7.920 -1.800 -28.543 1.00 64.94 101 ARG A CA 1
ATOM 721 C C . ARG A 1 101 ? 7.015 -1.255 -27.435 1.00 64.94 101 ARG A C 1
ATOM 723 O O . ARG A 1 101 ? 5.891 -1.718 -27.278 1.00 64.94 101 ARG A O 1
ATOM 730 N N . PHE A 1 102 ? 7.484 -0.260 -26.683 1.00 69.19 102 PHE A N 1
ATOM 731 C CA . PHE A 1 102 ? 6.704 0.369 -25.623 1.00 69.19 102 PHE A CA 1
ATOM 732 C C . PHE A 1 102 ? 5.625 1.298 -26.177 1.00 69.19 102 PHE A C 1
ATOM 734 O O . PHE A 1 102 ? 5.871 2.097 -27.082 1.00 69.19 102 PHE A O 1
ATOM 741 N N . LYS A 1 103 ? 4.457 1.315 -25.528 1.00 66.75 103 LYS A N 1
ATOM 742 C CA . LYS A 1 103 ? 3.460 2.374 -25.719 1.00 66.75 103 LYS A CA 1
ATOM 743 C C . LYS A 1 103 ? 3.869 3.632 -24.943 1.00 66.75 103 LYS A C 1
ATOM 745 O O . LYS A 1 103 ? 3.358 3.914 -23.858 1.00 66.75 103 LYS A O 1
ATOM 750 N N . GLN A 1 104 ? 4.857 4.333 -25.491 1.00 60.25 104 GLN A N 1
ATOM 751 C CA . GLN A 1 104 ? 5.568 5.436 -24.845 1.00 60.25 104 GLN A CA 1
ATOM 752 C C . GLN A 1 104 ? 4.711 6.693 -24.641 1.00 60.25 104 GLN A C 1
ATOM 754 O O . GLN A 1 104 ? 3.865 7.038 -25.462 1.00 60.25 104 GLN A O 1
ATOM 759 N N . TRP A 1 105 ? 5.009 7.408 -23.554 1.00 59.72 105 TRP A N 1
ATOM 760 C CA . TRP A 1 105 ? 4.522 8.765 -23.251 1.00 59.72 105 TRP A CA 1
ATOM 761 C C . TRP A 1 105 ? 5.682 9.772 -23.091 1.00 59.72 105 TRP A C 1
ATOM 763 O O . TRP A 1 105 ? 5.506 10.847 -22.522 1.00 59.72 105 TRP A O 1
ATOM 773 N N . ILE A 1 106 ? 6.892 9.388 -23.513 1.00 58.97 106 ILE A N 1
ATOM 774 C CA . ILE A 1 106 ? 8.151 9.962 -23.014 1.00 58.97 106 ILE A CA 1
ATOM 775 C C . ILE A 1 106 ? 8.472 11.317 -23.657 1.00 58.97 106 ILE A C 1
ATOM 777 O O . ILE A 1 106 ? 8.876 12.243 -22.954 1.00 58.97 106 ILE A O 1
ATOM 781 N N . ASP A 1 107 ? 8.280 11.438 -24.971 1.00 53.25 107 ASP A N 1
ATOM 782 C CA . ASP A 1 107 ? 8.957 12.459 -25.788 1.00 53.25 107 ASP A CA 1
ATOM 783 C C . ASP A 1 107 ? 8.455 13.901 -25.584 1.00 53.25 107 ASP A C 1
ATOM 785 O O . ASP A 1 107 ? 9.151 14.853 -25.933 1.00 53.25 107 ASP A O 1
ATOM 789 N N . GLU A 1 108 ? 7.283 14.084 -24.969 1.00 57.38 108 GLU A N 1
ATOM 790 C CA . GLU A 1 108 ? 6.684 15.405 -24.706 1.00 57.38 108 GLU A CA 1
ATOM 791 C C . GLU A 1 108 ? 6.578 15.749 -23.205 1.00 57.38 108 GLU A C 1
ATOM 793 O O . GLU A 1 108 ? 6.182 16.860 -22.843 1.00 57.38 108 GLU A O 1
ATOM 798 N N . ILE A 1 109 ? 6.909 14.814 -22.302 1.00 69.38 109 ILE A N 1
ATOM 799 C CA . ILE A 1 109 ? 6.539 14.899 -20.879 1.00 69.38 109 ILE A CA 1
ATOM 800 C C . ILE A 1 109 ? 7.779 14.824 -19.981 1.00 69.38 109 ILE A C 1
ATOM 802 O O . ILE A 1 109 ? 8.574 13.889 -20.049 1.00 69.38 109 ILE A O 1
ATOM 806 N N . SER A 1 110 ? 7.934 15.800 -19.080 1.00 75.75 110 SER A N 1
ATOM 807 C CA . SER A 1 110 ? 9.093 15.869 -18.180 1.00 75.75 110 SER A CA 1
ATOM 808 C C . SER A 1 110 ? 9.182 14.659 -17.228 1.00 75.75 110 SER A C 1
ATOM 810 O O . SER A 1 110 ? 8.144 14.103 -16.857 1.00 75.75 110 SER A O 1
ATOM 812 N N . PRO A 1 111 ? 10.382 14.277 -16.741 1.00 76.25 111 PRO A N 1
ATOM 813 C CA . PRO A 1 111 ? 10.548 13.105 -15.868 1.00 76.25 111 PRO A CA 1
ATOM 814 C C . PRO A 1 111 ? 9.679 13.173 -14.603 1.00 76.25 111 PRO A C 1
ATOM 816 O O . PRO A 1 111 ? 9.073 12.189 -14.190 1.00 76.25 111 PRO A O 1
ATOM 819 N N . THR A 1 112 ? 9.540 14.368 -14.019 1.00 79.88 112 THR A N 1
ATOM 820 C CA . THR A 1 112 ? 8.669 14.624 -12.860 1.00 79.88 112 THR A CA 1
ATOM 821 C C . THR A 1 112 ? 7.187 14.423 -13.186 1.00 79.88 112 THR A C 1
ATOM 823 O O . THR A 1 112 ? 6.432 13.931 -12.351 1.00 79.88 112 THR A O 1
ATOM 826 N N . ALA A 1 113 ? 6.753 14.786 -14.395 1.00 80.69 113 ALA A N 1
ATOM 827 C CA . ALA A 1 113 ? 5.381 14.566 -14.835 1.00 80.69 113 ALA A CA 1
ATOM 828 C C . ALA A 1 113 ? 5.120 13.089 -15.185 1.00 80.69 113 ALA A C 1
ATOM 830 O O . ALA A 1 113 ? 4.049 12.588 -14.852 1.00 80.69 113 ALA A O 1
ATOM 831 N N . GLN A 1 114 ? 6.100 12.370 -15.748 1.00 81.75 114 GLN A N 1
ATOM 832 C CA . GLN A 1 114 ? 6.027 10.916 -15.952 1.00 81.75 114 GLN A CA 1
ATOM 833 C C . GLN A 1 114 ? 5.939 10.157 -14.618 1.00 81.75 114 GLN A C 1
ATOM 835 O O . GLN A 1 114 ? 5.070 9.302 -14.456 1.00 81.75 114 GLN A O 1
ATOM 840 N N . LEU A 1 115 ? 6.751 10.529 -13.619 1.00 80.25 115 LEU A N 1
ATOM 841 C CA . LEU A 1 115 ? 6.644 9.988 -12.259 1.00 80.25 115 LEU A CA 1
ATOM 842 C C . LEU A 1 115 ? 5.235 10.191 -11.689 1.00 80.25 115 LEU A C 1
ATOM 844 O O . LEU A 1 115 ? 4.589 9.228 -11.283 1.00 80.25 115 LEU A O 1
ATOM 848 N N . LYS A 1 116 ? 4.712 11.421 -11.759 1.00 82.00 116 LYS A N 1
ATOM 849 C CA . LYS A 1 116 ? 3.351 11.729 -11.307 1.00 82.00 116 LYS A CA 1
ATOM 850 C C . LYS A 1 116 ? 2.285 10.947 -12.086 1.00 82.00 116 LYS A C 1
ATOM 852 O O . LYS A 1 116 ? 1.259 10.574 -11.527 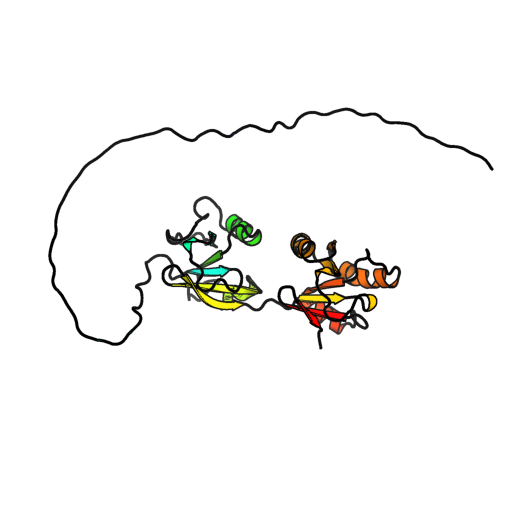1.00 82.00 116 LYS A O 1
ATOM 857 N N . MET A 1 117 ? 2.487 10.694 -13.379 1.00 81.75 117 MET A N 1
ATOM 858 C CA . MET A 1 117 ? 1.572 9.880 -14.185 1.00 81.75 117 MET A CA 1
ATOM 859 C C . MET A 1 117 ? 1.544 8.418 -13.735 1.00 81.75 117 MET A C 1
ATOM 861 O O . MET A 1 117 ? 0.457 7.848 -13.664 1.00 81.75 117 MET A O 1
ATOM 865 N N . TYR A 1 118 ? 2.690 7.841 -13.382 1.00 84.31 118 TYR A N 1
ATOM 866 C CA . TYR A 1 118 ? 2.784 6.503 -12.795 1.00 84.31 118 TYR A CA 1
ATOM 867 C C . TYR A 1 118 ? 2.155 6.434 -11.395 1.00 84.31 118 TYR A C 1
ATOM 869 O O . TYR A 1 118 ? 1.335 5.556 -11.140 1.00 84.31 118 TYR A O 1
ATOM 877 N N . GLU A 1 119 ? 2.414 7.419 -10.529 1.00 79.44 119 GLU A N 1
ATOM 878 C CA . GLU A 1 119 ? 1.758 7.549 -9.213 1.00 79.44 119 GLU A CA 1
ATOM 879 C C . GLU A 1 119 ? 0.223 7.671 -9.325 1.00 79.44 119 GLU A C 1
ATOM 881 O O . GLU A 1 119 ? -0.513 7.182 -8.471 1.00 79.44 119 GLU A O 1
ATOM 886 N N . MET A 1 120 ? -0.278 8.283 -10.405 1.00 77.75 120 MET A N 1
ATOM 887 C CA . MET A 1 120 ? -1.709 8.366 -10.735 1.00 77.75 120 MET A CA 1
ATOM 888 C C . MET A 1 120 ? -2.250 7.146 -11.514 1.00 77.75 120 MET A C 1
ATOM 890 O O . MET A 1 120 ? -3.409 7.174 -11.931 1.00 77.75 120 MET A O 1
ATOM 894 N N . GLY A 1 121 ? -1.443 6.108 -11.761 1.00 78.81 121 GLY A N 1
ATOM 895 C CA . GLY A 1 121 ? -1.847 4.901 -12.496 1.00 78.81 121 GLY A CA 1
ATOM 896 C C . GLY A 1 121 ? -2.160 5.118 -13.984 1.00 78.81 121 GLY A C 1
ATOM 897 O O . GLY A 1 121 ? -2.977 4.398 -14.549 1.00 78.81 121 GLY A O 1
ATOM 898 N N . ARG A 1 122 ? -1.567 6.136 -14.626 1.00 82.06 122 ARG A N 1
ATOM 899 C CA . ARG A 1 122 ? -1.692 6.397 -16.080 1.00 82.06 122 ARG A CA 1
ATOM 900 C C . ARG A 1 122 ? -0.646 5.668 -16.930 1.00 82.06 122 ARG A C 1
ATOM 902 O O . ARG A 1 122 ? -0.839 5.552 -18.141 1.00 82.06 122 ARG A O 1
ATOM 909 N N . CYS A 1 123 ? 0.437 5.241 -16.287 1.00 83.88 123 CYS A N 1
ATOM 910 C CA . CYS A 1 123 ? 1.424 4.291 -16.782 1.00 83.88 123 CYS A CA 1
ATOM 911 C C . CYS A 1 123 ? 1.368 3.063 -15.870 1.00 83.88 123 CYS A C 1
ATOM 913 O O . CYS A 1 123 ? 1.366 3.223 -14.648 1.00 83.88 123 CYS A O 1
ATOM 915 N N . GLU A 1 124 ? 1.334 1.867 -16.446 1.00 88.19 124 GLU A N 1
ATOM 916 C CA . GLU A 1 124 ? 1.361 0.602 -15.711 1.00 88.19 124 GLU A CA 1
ATOM 917 C C . GLU A 1 124 ? 2.794 0.229 -15.281 1.00 88.19 124 GLU A C 1
ATOM 919 O O . GLU A 1 124 ? 2.984 -0.391 -14.233 1.00 88.19 124 GLU A O 1
ATOM 924 N N . LEU A 1 125 ? 3.806 0.673 -16.041 1.00 89.38 125 LEU A N 1
ATOM 925 C CA . LEU A 1 125 ? 5.231 0.464 -15.757 1.00 89.38 125 LEU A CA 1
ATOM 926 C C . LEU A 1 125 ? 5.991 1.786 -15.557 1.00 89.38 125 LEU A C 1
ATOM 928 O O . LEU A 1 125 ? 5.698 2.796 -16.202 1.00 89.38 125 LEU A O 1
ATOM 932 N N . MET A 1 126 ? 7.026 1.745 -14.716 1.00 89.12 126 MET A N 1
ATOM 933 C CA . MET A 1 126 ? 8.069 2.769 -14.608 1.00 89.12 126 MET A CA 1
ATOM 934 C C . MET A 1 126 ? 9.432 2.140 -14.899 1.00 89.12 126 MET A C 1
ATOM 936 O O . MET A 1 126 ? 9.886 1.288 -14.139 1.00 89.12 126 MET A O 1
ATOM 940 N N . GLY A 1 127 ? 10.083 2.558 -15.982 1.00 87.69 127 GLY A N 1
ATOM 941 C CA . GLY A 1 127 ? 11.457 2.173 -16.295 1.00 87.69 127 GLY A CA 1
ATOM 942 C C . GLY A 1 127 ? 12.467 2.956 -15.457 1.00 87.69 127 GLY A C 1
ATOM 943 O O . GLY A 1 127 ? 12.442 4.187 -15.438 1.00 87.69 127 GLY A O 1
ATOM 944 N N . PHE A 1 128 ? 13.384 2.245 -14.807 1.00 84.62 128 PHE A N 1
ATOM 945 C CA . PHE A 1 128 ? 14.532 2.798 -14.095 1.00 84.62 128 PHE A CA 1
ATOM 946 C C . PHE A 1 128 ? 15.823 2.348 -14.771 1.00 84.62 128 PHE A C 1
ATOM 948 O O . PHE A 1 128 ? 16.025 1.157 -14.992 1.00 84.62 128 PHE A O 1
ATOM 955 N N . HIS A 1 129 ? 16.709 3.296 -15.070 1.00 79.81 129 HIS A N 1
ATOM 956 C CA . HIS A 1 129 ? 18.018 2.995 -15.640 1.00 79.81 129 HIS A CA 1
ATOM 957 C C . HIS A 1 129 ? 18.967 2.518 -14.532 1.00 79.81 129 HIS A C 1
ATOM 959 O O . HIS A 1 129 ? 19.333 3.306 -13.650 1.00 79.81 129 HIS A O 1
ATOM 965 N N . VAL A 1 130 ? 19.334 1.238 -14.560 1.00 75.62 130 VAL A N 1
ATOM 966 C CA . VAL A 1 130 ? 20.158 0.584 -13.539 1.00 75.62 130 VAL A CA 1
ATOM 967 C C . VAL A 1 130 ? 21.549 0.352 -14.114 1.00 75.62 130 VAL A C 1
ATOM 969 O O . VAL A 1 130 ? 21.717 -0.408 -15.058 1.00 75.62 130 VAL A O 1
ATOM 972 N N . ILE A 1 131 ? 22.552 1.023 -13.546 1.00 75.75 131 ILE A N 1
ATOM 973 C CA . ILE A 1 131 ? 23.949 0.907 -13.984 1.00 75.75 131 ILE A CA 1
ATOM 974 C C . ILE A 1 131 ? 24.788 0.489 -12.788 1.00 75.75 131 ILE A C 1
ATOM 976 O O . ILE A 1 131 ? 24.805 1.217 -11.792 1.00 75.75 131 ILE A O 1
ATOM 980 N N . ASP A 1 132 ? 25.557 -0.599 -12.895 1.00 76.31 132 ASP A N 1
ATOM 981 C CA . ASP A 1 132 ? 26.546 -0.935 -11.867 1.00 76.31 132 ASP A CA 1
ATOM 982 C C . ASP A 1 132 ? 27.740 0.037 -11.900 1.00 76.31 132 ASP A C 1
ATOM 984 O O . ASP A 1 132 ? 28.812 -0.215 -12.447 1.00 76.31 132 ASP A O 1
ATOM 988 N N . ASN A 1 133 ? 27.517 1.207 -11.312 1.00 77.44 133 ASN A N 1
ATOM 989 C CA . ASN A 1 133 ? 28.486 2.266 -11.121 1.00 77.44 133 ASN A CA 1
ATOM 990 C C . ASN A 1 133 ? 28.337 2.771 -9.677 1.00 77.44 133 ASN A C 1
ATOM 992 O O . ASN A 1 133 ? 27.235 3.177 -9.307 1.00 77.44 133 ASN A O 1
ATOM 996 N N . PRO A 1 134 ? 29.402 2.801 -8.853 1.00 75.38 134 PRO A N 1
ATOM 997 C CA . PRO A 1 134 ? 29.334 3.248 -7.458 1.00 75.38 134 PRO A CA 1
ATOM 998 C C . PRO A 1 134 ? 28.691 4.624 -7.223 1.00 75.38 134 PRO A C 1
ATOM 1000 O O . PRO A 1 134 ? 28.176 4.861 -6.134 1.00 75.38 134 PRO A O 1
ATOM 1003 N N . SER A 1 135 ? 28.698 5.509 -8.225 1.00 76.19 135 SER A N 1
ATOM 1004 C CA . SER A 1 135 ? 28.099 6.850 -8.158 1.00 76.19 135 SER A CA 1
ATOM 1005 C C . SER A 1 135 ? 26.644 6.916 -8.647 1.00 76.19 135 SER A C 1
ATOM 1007 O O . SER A 1 135 ? 26.038 7.988 -8.603 1.00 76.19 135 SER A O 1
ATOM 1009 N N . HIS A 1 136 ? 26.071 5.815 -9.145 1.00 74.44 136 HIS A N 1
ATOM 1010 C CA . HIS A 1 136 ? 24.673 5.760 -9.578 1.00 74.44 136 HIS A CA 1
ATOM 1011 C C . HIS A 1 136 ? 23.722 5.444 -8.420 1.00 74.44 136 HIS A C 1
ATOM 1013 O O . HIS A 1 136 ? 24.025 4.655 -7.531 1.00 74.44 136 HIS A O 1
ATOM 1019 N N . LYS A 1 137 ? 22.535 6.063 -8.460 1.00 77.12 137 LYS A N 1
ATOM 1020 C CA . LYS A 1 137 ? 21.476 5.895 -7.451 1.00 77.12 137 LYS A CA 1
ATOM 1021 C C . LYS A 1 137 ? 20.854 4.493 -7.464 1.00 77.12 137 LYS A C 1
ATOM 1023 O O . LYS A 1 137 ? 20.428 4.013 -6.422 1.00 77.12 137 LYS A O 1
ATOM 1028 N N . TYR A 1 138 ? 20.791 3.879 -8.644 1.00 82.69 138 TYR A N 1
ATOM 1029 C CA . TYR A 1 138 ? 20.255 2.541 -8.867 1.00 82.69 138 TYR A CA 1
ATOM 1030 C C . TYR A 1 138 ? 21.335 1.717 -9.555 1.00 82.69 138 TYR A C 1
ATOM 1032 O O . TYR A 1 138 ? 21.642 1.948 -10.726 1.00 82.69 138 TYR A O 1
ATOM 1040 N N . ARG A 1 139 ? 21.955 0.818 -8.791 1.00 81.19 139 ARG A N 1
ATOM 1041 C CA . ARG A 1 139 ? 23.040 -0.062 -9.238 1.00 81.19 139 ARG A CA 1
ATOM 1042 C C . ARG A 1 139 ? 22.579 -1.492 -9.453 1.00 81.19 139 ARG A C 1
ATOM 1044 O O . ARG A 1 139 ? 23.165 -2.206 -10.257 1.00 81.19 139 ARG A O 1
ATOM 1051 N N . LYS A 1 140 ? 21.534 -1.891 -8.734 1.00 84.88 140 LYS A N 1
ATOM 1052 C CA . LYS A 1 140 ? 20.899 -3.209 -8.783 1.00 84.88 140 LYS A CA 1
ATOM 1053 C C . LYS A 1 140 ? 19.395 -3.089 -8.487 1.00 84.88 140 LYS A C 1
ATOM 1055 O O . LYS A 1 140 ? 18.979 -2.080 -7.907 1.00 84.88 140 LYS A O 1
ATOM 1060 N N . PRO A 1 141 ? 18.568 -4.093 -8.834 1.00 83.94 141 PRO A N 1
ATOM 1061 C CA . PRO A 1 141 ? 17.122 -4.045 -8.614 1.00 83.94 141 PRO A CA 1
ATOM 1062 C C . PRO A 1 141 ? 16.713 -3.782 -7.157 1.00 83.94 141 PRO A C 1
ATOM 1064 O O . PRO A 1 141 ? 15.718 -3.102 -6.924 1.00 83.94 141 PRO A O 1
ATOM 1067 N N . GLU A 1 142 ? 17.478 -4.249 -6.163 1.00 86.06 142 GLU A N 1
ATOM 1068 C CA . GLU A 1 142 ? 17.178 -4.017 -4.740 1.00 86.06 142 GLU A CA 1
ATOM 1069 C C . GLU A 1 142 ? 17.146 -2.531 -4.356 1.00 86.06 142 GLU A C 1
ATOM 1071 O O . GLU A 1 142 ? 16.390 -2.155 -3.462 1.00 86.06 142 GLU A O 1
ATOM 1076 N N . ASP A 1 143 ? 17.906 -1.677 -5.046 1.00 85.75 143 ASP A N 1
ATOM 1077 C CA . ASP A 1 143 ? 17.973 -0.237 -4.758 1.00 85.75 143 ASP A CA 1
ATOM 1078 C C . ASP A 1 143 ? 16.653 0.489 -5.115 1.00 85.75 143 ASP A C 1
ATOM 1080 O O . ASP A 1 143 ? 16.439 1.649 -4.753 1.00 85.75 143 ASP A O 1
ATOM 1084 N N . LEU A 1 144 ? 15.740 -0.192 -5.820 1.00 87.00 144 LEU A N 1
ATOM 1085 C CA . LEU A 1 144 ? 14.400 0.292 -6.160 1.00 87.00 144 LEU A CA 1
ATOM 1086 C C . LEU A 1 144 ? 13.347 -0.039 -5.087 1.00 87.00 144 LEU A C 1
ATOM 1088 O O . LEU A 1 144 ? 12.255 0.539 -5.133 1.00 87.00 144 LEU A O 1
ATOM 1092 N N . ALA A 1 145 ? 13.657 -0.918 -4.126 1.00 83.75 145 ALA A N 1
ATOM 1093 C CA . ALA A 1 145 ? 12.692 -1.461 -3.168 1.00 83.75 145 ALA A CA 1
ATOM 1094 C C . ALA A 1 145 ? 12.087 -0.396 -2.238 1.00 83.75 145 ALA A C 1
ATOM 1096 O O . ALA A 1 145 ? 10.873 -0.366 -2.047 1.00 83.75 145 ALA A O 1
ATOM 1097 N N . GLU A 1 146 ? 12.905 0.522 -1.706 1.00 77.12 146 GLU A N 1
ATOM 1098 C CA . GLU A 1 146 ? 12.432 1.595 -0.811 1.00 77.12 146 GLU A CA 1
ATOM 1099 C C . GLU A 1 146 ? 11.435 2.541 -1.496 1.00 77.12 146 GLU A C 1
ATOM 1101 O O . GLU A 1 146 ? 10.540 3.091 -0.854 1.00 77.12 146 GLU A O 1
ATOM 1106 N N . ARG A 1 147 ? 11.589 2.736 -2.812 1.00 77.62 147 ARG A N 1
ATOM 1107 C CA . ARG A 1 147 ? 10.745 3.629 -3.614 1.00 77.62 147 ARG A CA 1
ATOM 1108 C C . ARG A 1 147 ? 9.502 2.942 -4.160 1.00 77.62 147 ARG A C 1
ATOM 1110 O O . ARG A 1 147 ? 8.492 3.610 -4.365 1.00 77.62 147 ARG A O 1
ATOM 1117 N N . ASN A 1 148 ? 9.576 1.638 -4.406 1.00 79.44 148 ASN A N 1
ATOM 1118 C CA . ASN A 1 148 ? 8.497 0.859 -5.000 1.00 79.44 148 ASN A CA 1
ATOM 1119 C C . ASN A 1 148 ? 8.026 -0.264 -4.055 1.00 79.44 148 ASN A C 1
ATOM 1121 O O . ASN A 1 148 ? 8.059 -1.439 -4.421 1.00 79.44 148 ASN A O 1
ATOM 1125 N N . PRO A 1 149 ? 7.587 0.073 -2.830 1.00 77.56 149 PRO A N 1
ATOM 1126 C CA . PRO A 1 149 ? 7.105 -0.913 -1.877 1.00 77.56 149 PRO A CA 1
ATOM 1127 C C . PRO A 1 149 ? 5.895 -1.686 -2.415 1.00 77.56 149 PRO A C 1
ATOM 1129 O O . PRO A 1 149 ? 4.925 -1.080 -2.875 1.00 77.56 149 PRO A O 1
ATOM 1132 N N . GLY A 1 150 ? 5.913 -3.014 -2.291 1.00 76.81 150 GLY A N 1
ATOM 1133 C CA . GLY A 1 150 ? 4.793 -3.877 -2.687 1.00 76.81 150 GLY A CA 1
ATOM 1134 C C . GLY A 1 150 ? 4.631 -4.075 -4.193 1.00 76.81 150 GLY A C 1
ATOM 1135 O O . GLY A 1 150 ? 3.577 -4.548 -4.615 1.00 76.81 150 GLY A O 1
ATOM 1136 N N . ARG A 1 151 ? 5.639 -3.694 -4.982 1.00 88.50 151 ARG A N 1
ATOM 1137 C CA . ARG A 1 151 ? 5.682 -3.784 -6.447 1.00 88.50 151 ARG A CA 1
ATOM 1138 C C . ARG A 1 151 ? 6.724 -4.795 -6.907 1.00 88.50 151 ARG A C 1
ATOM 1140 O O . ARG A 1 151 ? 7.555 -5.233 -6.119 1.00 88.50 151 ARG A O 1
ATOM 1147 N N . SER A 1 152 ? 6.714 -5.119 -8.193 1.00 91.25 152 SER A N 1
ATOM 1148 C CA . SER A 1 152 ? 7.656 -6.066 -8.790 1.00 91.25 152 SER A CA 1
ATOM 1149 C C . SER A 1 152 ? 8.526 -5.399 -9.844 1.00 91.25 152 SER A C 1
ATOM 1151 O O . SER A 1 152 ? 8.044 -4.580 -10.627 1.00 91.25 152 SER A O 1
ATOM 1153 N N . ALA A 1 153 ? 9.810 -5.751 -9.842 1.00 92.44 153 ALA A N 1
ATOM 1154 C CA . ALA A 1 153 ? 10.789 -5.397 -10.855 1.00 92.44 153 ALA A CA 1
ATOM 1155 C C . ALA A 1 153 ? 10.900 -6.496 -11.916 1.00 92.44 153 ALA A C 1
ATOM 1157 O O . ALA A 1 153 ? 11.040 -7.684 -11.605 1.00 92.44 153 ALA A O 1
ATOM 1158 N N . TYR A 1 154 ? 10.883 -6.052 -13.166 1.00 91.25 154 TYR A N 1
ATOM 1159 C CA . TYR A 1 154 ? 10.812 -6.853 -14.370 1.00 91.25 154 TYR A CA 1
ATOM 1160 C C . TYR A 1 154 ? 11.919 -6.473 -15.355 1.00 91.25 154 TYR A C 1
ATOM 1162 O O . TYR A 1 154 ? 12.230 -5.294 -15.546 1.00 91.25 154 TYR A O 1
ATOM 1170 N N . GLU A 1 155 ? 12.460 -7.486 -16.017 1.00 89.69 155 GLU A N 1
ATOM 1171 C CA . GLU A 1 155 ? 13.316 -7.373 -17.198 1.00 89.69 155 GLU A CA 1
ATOM 1172 C C . GLU A 1 155 ? 12.465 -7.617 -18.450 1.00 89.69 155 GLU A C 1
ATOM 1174 O O . GLU A 1 155 ? 11.397 -8.230 -18.379 1.00 89.69 155 GLU A O 1
ATOM 1179 N N . VAL A 1 156 ? 12.933 -7.159 -19.610 1.00 83.75 156 VAL A N 1
ATOM 1180 C CA . VAL A 1 156 ? 12.265 -7.414 -20.893 1.00 83.75 156 VAL A CA 1
ATOM 1181 C C . VAL A 1 156 ? 13.015 -8.507 -21.643 1.00 83.75 156 VAL A C 1
ATOM 1183 O O . VAL A 1 156 ? 14.149 -8.305 -22.073 1.00 83.75 156 VAL A O 1
ATOM 1186 N N . SER A 1 157 ? 12.362 -9.649 -21.863 1.00 84.31 157 SER A N 1
ATOM 1187 C CA . SER A 1 157 ? 12.894 -10.731 -22.695 1.00 84.31 157 SER A CA 1
ATOM 1188 C C . SER A 1 157 ? 12.020 -10.911 -23.934 1.00 84.31 157 SER A C 1
ATOM 1190 O O . SER A 1 157 ? 10.868 -11.342 -23.862 1.00 84.31 157 SER A O 1
ATOM 1192 N N . GLY A 1 158 ? 12.551 -10.526 -25.098 1.00 82.75 158 GLY A N 1
ATOM 1193 C CA . GLY A 1 158 ? 11.775 -10.461 -26.339 1.00 82.75 158 GLY A CA 1
ATOM 1194 C C . GLY A 1 158 ? 10.717 -9.353 -26.286 1.00 82.75 158 GLY A C 1
ATOM 1195 O O . GLY A 1 158 ? 11.068 -8.176 -26.346 1.00 82.75 158 GLY A O 1
ATOM 1196 N N . ASP A 1 159 ? 9.441 -9.732 -26.194 1.00 80.75 159 ASP A N 1
ATOM 1197 C CA . ASP A 1 159 ? 8.315 -8.810 -25.948 1.00 80.75 159 ASP A CA 1
ATOM 1198 C C . ASP A 1 159 ? 7.612 -9.096 -24.608 1.00 80.75 159 ASP A C 1
ATOM 1200 O O . ASP A 1 159 ? 6.554 -8.541 -24.361 1.00 80.75 159 ASP A O 1
ATOM 1204 N N . ALA A 1 160 ? 8.155 -9.962 -23.743 1.00 86.75 160 ALA A N 1
ATOM 1205 C CA . ALA A 1 160 ? 7.517 -10.352 -22.483 1.00 86.75 160 ALA A CA 1
ATOM 1206 C C . ALA A 1 160 ? 8.263 -9.805 -21.258 1.00 86.75 160 ALA A C 1
ATOM 1208 O O . ALA A 1 160 ? 9.497 -9.738 -21.242 1.00 86.75 160 ALA A O 1
ATOM 1209 N N . LEU A 1 161 ? 7.512 -9.469 -20.206 1.00 89.31 161 LEU A N 1
ATOM 1210 C CA . LEU A 1 161 ? 8.073 -9.168 -18.888 1.00 89.31 161 LEU A CA 1
ATOM 1211 C C . LEU A 1 161 ? 8.536 -10.447 -18.176 1.00 89.31 161 LEU A C 1
ATOM 1213 O O . LEU A 1 161 ? 7.776 -11.407 -18.041 1.00 89.31 161 LEU A O 1
ATOM 1217 N N . VAL A 1 162 ? 9.760 -10.437 -17.656 1.00 90.94 162 VAL A N 1
ATOM 1218 C CA . VAL A 1 162 ? 10.333 -11.502 -16.821 1.00 90.94 162 VAL A CA 1
ATOM 1219 C C . VAL A 1 162 ? 10.499 -10.970 -15.405 1.00 90.94 162 VAL A C 1
ATOM 1221 O O . VAL A 1 162 ? 11.140 -9.941 -15.211 1.00 90.94 162 VAL A O 1
ATOM 1224 N N . LEU A 1 163 ? 9.913 -11.644 -14.412 1.00 91.88 163 LEU A N 1
ATOM 1225 C CA . LEU A 1 163 ? 10.053 -11.257 -13.008 1.00 91.88 163 LEU A CA 1
ATOM 1226 C C . LEU A 1 163 ? 11.504 -11.446 -12.545 1.00 91.88 163 LEU A C 1
ATOM 1228 O O . LEU A 1 163 ? 12.035 -12.553 -12.594 1.00 91.88 163 LEU A O 1
ATOM 1232 N N . ILE A 1 164 ? 12.114 -10.371 -12.046 1.00 91.69 164 ILE A N 1
ATOM 1233 C CA . ILE A 1 164 ? 13.439 -10.402 -11.410 1.00 91.69 164 ILE A CA 1
ATOM 1234 C C . ILE A 1 164 ? 13.278 -10.445 -9.893 1.00 91.69 164 ILE A C 1
ATOM 1236 O O . ILE A 1 164 ? 13.954 -11.200 -9.193 1.00 91.69 164 ILE A O 1
ATOM 1240 N N . LYS A 1 165 ? 12.406 -9.575 -9.367 1.00 90.00 165 LYS A N 1
ATOM 1241 C CA . LYS A 1 165 ? 12.315 -9.320 -7.933 1.00 90.00 165 LYS A CA 1
ATOM 1242 C C . LYS A 1 165 ? 10.952 -8.775 -7.532 1.00 90.00 165 LYS A C 1
ATOM 1244 O O . LYS A 1 165 ? 10.543 -7.728 -8.018 1.00 90.00 165 LYS A O 1
ATOM 1249 N N . GLU A 1 166 ? 10.313 -9.413 -6.560 1.00 89.06 166 GLU A N 1
ATOM 1250 C CA . GLU A 1 166 ? 9.223 -8.792 -5.806 1.00 89.06 166 GLU A CA 1
ATOM 1251 C C . GLU A 1 166 ? 9.798 -7.941 -4.662 1.00 89.06 166 GLU A C 1
ATOM 1253 O O . GLU A 1 166 ? 10.700 -8.376 -3.932 1.00 89.06 166 GLU A O 1
ATOM 1258 N N . PHE A 1 167 ? 9.280 -6.725 -4.490 1.00 86.44 167 PHE A N 1
ATOM 1259 C CA . PHE A 1 167 ? 9.579 -5.860 -3.354 1.00 86.44 167 PHE A CA 1
ATOM 1260 C C . PHE A 1 167 ? 8.500 -6.021 -2.290 1.00 86.44 167 PHE A C 1
ATOM 1262 O O . PHE A 1 167 ? 7.325 -5.738 -2.530 1.00 86.44 167 PHE A O 1
ATOM 1269 N N . SER A 1 168 ? 8.899 -6.413 -1.080 1.00 77.62 168 SER A N 1
ATOM 1270 C CA . SER A 1 168 ? 7.988 -6.495 0.062 1.00 77.62 168 SER A CA 1
ATOM 1271 C C . SER A 1 168 ? 7.243 -5.173 0.263 1.00 77.62 168 SER A C 1
ATOM 1273 O O . SER A 1 168 ? 7.853 -4.104 0.344 1.00 77.62 168 SER A O 1
ATOM 1275 N N . ALA A 1 169 ? 5.917 -5.234 0.378 1.00 70.38 169 ALA A N 1
ATOM 1276 C CA . ALA A 1 169 ? 5.158 -4.105 0.900 1.00 70.38 169 ALA A CA 1
ATOM 1277 C C . ALA A 1 169 ? 5.535 -3.895 2.381 1.00 70.38 169 ALA A C 1
ATOM 1279 O O . ALA A 1 169 ? 5.620 -4.883 3.114 1.00 70.38 169 ALA A O 1
ATOM 1280 N N . PRO A 1 170 ? 5.733 -2.651 2.856 1.00 72.38 170 PRO A N 1
ATOM 1281 C CA . PRO A 1 170 ? 5.853 -2.371 4.276 1.00 72.38 170 PRO A CA 1
ATOM 1282 C C . PRO A 1 170 ? 4.542 -2.780 4.931 1.00 72.38 170 PRO A C 1
ATOM 1284 O O . PRO A 1 170 ? 3.463 -2.503 4.390 1.00 72.38 170 PRO A O 1
ATOM 1287 N N . ALA A 1 171 ? 4.625 -3.431 6.088 1.00 82.88 171 ALA A N 1
ATOM 1288 C CA . ALA A 1 171 ? 3.436 -3.963 6.722 1.00 82.88 171 ALA A CA 1
ATOM 1289 C C . ALA A 1 171 ? 2.453 -2.820 7.037 1.00 82.88 171 ALA A C 1
ATOM 1291 O O . ALA A 1 171 ? 2.790 -1.810 7.666 1.00 82.88 171 ALA A O 1
ATOM 1292 N N . LEU A 1 172 ? 1.222 -2.963 6.553 1.00 91.00 172 LEU A N 1
ATOM 1293 C CA . LEU A 1 172 ? 0.122 -2.074 6.893 1.00 91.00 172 LEU A CA 1
ATOM 1294 C C . LEU A 1 172 ? -0.736 -2.762 7.948 1.00 91.00 172 LEU A C 1
ATOM 1296 O O . LEU A 1 172 ? -1.074 -3.936 7.816 1.00 91.00 172 LEU A O 1
ATOM 1300 N N . TYR A 1 173 ? -1.095 -2.018 8.987 1.00 95.81 173 TYR A N 1
ATOM 1301 C CA . TYR A 1 173 ? -1.843 -2.530 10.126 1.00 95.81 173 TYR A CA 1
ATOM 1302 C C . TYR A 1 173 ? -3.183 -1.816 10.205 1.00 95.81 173 TYR A C 1
ATOM 1304 O O . TYR A 1 173 ? -3.241 -0.595 10.358 1.00 95.81 173 TYR A O 1
ATOM 1312 N N . VAL A 1 174 ? -4.269 -2.576 10.114 1.00 97.12 174 VAL A N 1
ATOM 1313 C CA . VAL A 1 174 ? -5.620 -2.077 10.359 1.00 97.12 174 VAL A CA 1
ATOM 1314 C C . VAL A 1 174 ? -5.967 -2.397 11.805 1.00 97.12 174 VAL A C 1
ATOM 1316 O O . VAL A 1 174 ? -6.121 -3.558 12.187 1.00 97.12 174 VAL A O 1
ATOM 1319 N N . VAL A 1 175 ? -6.056 -1.354 12.626 1.00 97.62 175 VAL A N 1
ATOM 1320 C CA . VAL A 1 175 ? -6.488 -1.459 14.022 1.00 97.62 175 VAL A CA 1
ATOM 1321 C C . VAL A 1 175 ? -7.986 -1.178 14.075 1.00 97.62 175 VAL A C 1
ATOM 1323 O O . VAL A 1 175 ? -8.459 -0.220 13.467 1.00 97.62 175 VAL A O 1
ATOM 1326 N N . VAL A 1 176 ? -8.731 -2.030 14.773 1.00 97.31 176 VAL A N 1
ATOM 1327 C CA . VAL A 1 176 ? -10.193 -2.138 14.722 1.00 97.31 176 VAL A CA 1
ATOM 1328 C C . VAL A 1 176 ? -10.752 -2.212 16.144 1.00 97.31 176 VAL A C 1
ATOM 1330 O O . VAL A 1 176 ? -10.180 -2.878 17.012 1.00 97.31 176 VAL A O 1
ATOM 1333 N N . VAL A 1 177 ? -11.880 -1.548 16.394 1.00 96.75 177 VAL A N 1
ATOM 1334 C CA . VAL A 1 177 ? -12.617 -1.672 17.664 1.00 96.75 177 VAL A CA 1
ATOM 1335 C C . VAL A 1 177 ? -13.166 -3.100 17.843 1.00 96.75 177 VAL A C 1
ATOM 1337 O O . VAL A 1 177 ? -13.591 -3.720 16.864 1.00 96.75 177 VAL A O 1
ATOM 1340 N N . PRO A 1 178 ? -13.139 -3.679 19.057 1.00 94.56 178 PRO A N 1
ATOM 1341 C CA . PRO A 1 178 ? -13.499 -5.083 19.258 1.00 94.56 178 PRO A CA 1
ATOM 1342 C C . PRO A 1 178 ? -14.959 -5.406 18.904 1.00 94.56 178 PRO A C 1
ATOM 1344 O O . PRO A 1 178 ? -15.244 -6.546 18.553 1.00 94.56 178 PRO A O 1
ATOM 1347 N N . GLU A 1 179 ? -15.863 -4.425 18.942 1.00 93.25 179 GLU A N 1
ATOM 1348 C CA . GLU A 1 179 ? -17.300 -4.581 18.690 1.00 93.25 179 GLU A CA 1
ATOM 1349 C C . GLU A 1 179 ? -17.633 -4.945 17.235 1.00 93.25 179 GLU A C 1
ATOM 1351 O O . GLU A 1 179 ? -18.661 -5.570 16.988 1.00 93.25 179 GLU A O 1
ATOM 1356 N N . VAL A 1 180 ? -16.783 -4.575 16.267 1.00 92.19 180 VAL A N 1
ATOM 1357 C CA . VAL A 1 180 ? -16.991 -4.903 14.839 1.00 92.19 180 VAL A CA 1
ATOM 1358 C C . VAL A 1 180 ? -16.148 -6.093 14.372 1.00 92.19 180 VAL A C 1
ATOM 1360 O O . VAL A 1 180 ? -16.230 -6.501 13.214 1.00 92.19 180 VAL A O 1
ATOM 1363 N N . ALA A 1 181 ? -15.329 -6.666 15.258 1.00 91.25 181 ALA A N 1
ATOM 1364 C CA . ALA A 1 181 ? -14.454 -7.777 14.927 1.00 91.25 181 A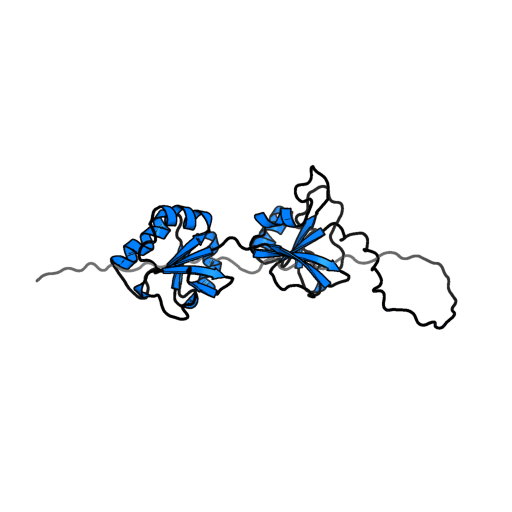LA A CA 1
ATOM 1365 C C . ALA A 1 181 ? -15.231 -9.099 14.844 1.00 91.25 181 ALA A C 1
ATOM 1367 O O . ALA A 1 181 ? -15.814 -9.570 15.820 1.00 91.25 181 ALA A O 1
ATOM 1368 N N . LYS A 1 182 ? -15.183 -9.732 13.671 1.00 91.69 182 LYS A N 1
ATOM 1369 C CA . LYS A 1 182 ? -15.855 -11.002 13.361 1.00 91.69 182 LYS A CA 1
ATOM 1370 C C . LYS A 1 182 ? -14.924 -11.941 12.592 1.00 91.69 182 LYS A C 1
ATOM 1372 O O . LYS A 1 182 ? -13.922 -11.506 12.020 1.00 91.69 182 LYS A O 1
ATOM 1377 N N . ALA A 1 183 ? -15.258 -13.229 12.558 1.00 90.56 183 ALA A N 1
ATOM 1378 C CA . ALA A 1 183 ? -14.610 -14.164 11.642 1.00 90.56 183 ALA A CA 1
ATOM 1379 C C . ALA A 1 183 ? -14.873 -13.727 10.188 1.00 90.56 183 ALA A C 1
ATOM 1381 O O . ALA A 1 183 ? -15.995 -13.350 9.854 1.00 90.56 183 ALA A O 1
ATOM 1382 N N . GLY A 1 184 ? -13.839 -13.745 9.341 1.00 91.56 184 GLY A N 1
ATOM 1383 C CA . GLY A 1 184 ? -13.947 -13.292 7.949 1.00 91.56 184 GLY A CA 1
ATOM 1384 C C . GLY A 1 184 ? -14.176 -11.783 7.771 1.00 91.56 184 GLY A C 1
ATOM 1385 O O . GLY A 1 184 ? -14.714 -11.385 6.743 1.00 91.56 184 GLY A O 1
ATOM 1386 N N . LEU A 1 185 ? -13.806 -10.948 8.754 1.00 95.12 185 LEU A N 1
ATOM 1387 C CA . LEU A 1 185 ? -13.838 -9.485 8.629 1.00 95.12 185 LEU A CA 1
ATOM 1388 C C . LEU A 1 185 ? -13.067 -9.020 7.381 1.00 95.12 185 LEU A C 1
ATOM 1390 O O . LEU A 1 185 ? -11.893 -9.352 7.219 1.00 95.12 185 LEU A O 1
ATOM 1394 N N . ALA A 1 186 ? -13.704 -8.205 6.542 1.00 95.31 186 ALA A N 1
ATOM 1395 C CA . ALA A 1 186 ? -13.102 -7.636 5.340 1.00 95.31 186 ALA A CA 1
ATOM 1396 C C . ALA A 1 186 ? -13.027 -6.104 5.416 1.00 95.31 186 ALA A C 1
ATOM 1398 O O . ALA A 1 186 ? -13.761 -5.467 6.172 1.00 95.31 186 ALA A O 1
ATOM 1399 N N . LEU A 1 187 ? -12.188 -5.482 4.577 1.00 94.88 187 LEU A N 1
ATOM 1400 C CA . LEU A 1 187 ? -12.130 -4.017 4.459 1.00 94.88 187 LEU A CA 1
ATOM 1401 C C . LEU A 1 187 ? -13.516 -3.401 4.190 1.00 94.88 187 LEU A C 1
ATOM 1403 O O . LEU A 1 187 ? -13.839 -2.359 4.759 1.00 94.88 187 LEU A O 1
ATOM 1407 N N . SER A 1 188 ? -14.359 -4.073 3.401 1.00 95.50 188 SER A N 1
ATOM 1408 C CA . SER A 1 188 ? -15.723 -3.651 3.051 1.00 95.50 188 SER A CA 1
ATOM 1409 C C . SER A 1 188 ? -16.695 -3.559 4.233 1.00 95.50 188 SER A C 1
ATOM 1411 O O . SER A 1 188 ? -17.756 -2.964 4.083 1.00 95.50 188 SER A O 1
ATOM 1413 N N . ASP A 1 189 ? -16.351 -4.108 5.402 1.00 95.19 189 ASP A N 1
ATOM 1414 C CA . ASP A 1 189 ? -17.128 -3.954 6.640 1.00 95.19 189 ASP A CA 1
ATOM 1415 C C . ASP A 1 189 ? -16.796 -2.655 7.402 1.00 95.19 189 ASP A C 1
ATOM 1417 O O . ASP A 1 189 ? -17.539 -2.239 8.295 1.00 95.19 189 ASP A O 1
ATOM 1421 N N . LEU A 1 190 ? -15.663 -2.019 7.084 1.00 97.19 190 LEU A N 1
ATOM 1422 C CA . LEU A 1 190 ? -15.021 -1.024 7.940 1.00 97.19 190 LEU A CA 1
ATOM 1423 C C . LEU A 1 190 ? -15.312 0.427 7.542 1.00 97.19 190 LEU A C 1
ATOM 1425 O O . LEU A 1 190 ? -15.256 0.803 6.370 1.00 97.19 190 LEU A O 1
ATOM 1429 N N . ASN A 1 191 ? -15.529 1.266 8.554 1.00 97.31 191 ASN A N 1
ATOM 1430 C CA . ASN A 1 191 ? -15.455 2.719 8.446 1.00 97.31 191 ASN A CA 1
ATOM 1431 C C . ASN A 1 191 ? -14.029 3.119 8.853 1.00 97.31 191 ASN A C 1
ATOM 1433 O O . ASN A 1 191 ? -13.733 3.229 10.046 1.00 97.31 191 ASN A O 1
ATOM 1437 N N . LEU A 1 192 ? -13.139 3.244 7.868 1.00 97.56 192 LEU A N 1
ATOM 1438 C CA . LEU A 1 192 ? -11.688 3.266 8.064 1.00 97.56 192 LEU A CA 1
ATOM 1439 C C . LEU A 1 192 ? -11.119 4.690 8.022 1.00 97.56 192 LEU A C 1
ATOM 1441 O O . LEU A 1 192 ? -11.251 5.378 7.009 1.00 97.56 192 LEU A O 1
ATOM 1445 N N . CYS A 1 193 ? -10.403 5.109 9.067 1.00 97.50 193 CYS A N 1
ATOM 1446 C CA . CYS A 1 193 ? -9.585 6.319 8.998 1.00 97.50 193 CYS A CA 1
ATOM 1447 C C . CYS A 1 193 ? -8.240 6.043 8.324 1.00 97.50 193 CYS A C 1
ATOM 1449 O O . CYS A 1 193 ? -7.535 5.094 8.677 1.00 97.50 193 CYS A O 1
ATOM 1451 N N . VAL A 1 194 ? -7.854 6.900 7.381 1.00 95.44 194 VAL A N 1
ATOM 1452 C CA . VAL A 1 194 ? -6.585 6.799 6.648 1.00 95.44 194 VAL A CA 1
ATOM 1453 C C . VAL A 1 194 ? -5.937 8.174 6.478 1.00 95.44 194 VAL A C 1
ATOM 1455 O O . VAL A 1 194 ? -6.618 9.200 6.537 1.00 95.44 194 VAL A O 1
ATOM 1458 N N . ASN A 1 195 ? -4.626 8.201 6.213 1.00 90.50 195 ASN A N 1
ATOM 1459 C CA . ASN A 1 195 ? -3.953 9.421 5.751 1.00 90.50 195 ASN A CA 1
ATOM 1460 C C . ASN A 1 195 ? -4.647 9.955 4.479 1.00 90.50 195 ASN A C 1
ATOM 1462 O O . ASN A 1 195 ? -5.033 9.137 3.636 1.00 90.50 195 ASN A O 1
ATOM 1466 N N . PRO A 1 196 ? -4.762 11.285 4.274 1.00 85.12 196 PRO A N 1
ATOM 1467 C CA . PRO A 1 196 ? -5.557 11.852 3.179 1.00 85.12 196 PRO A CA 1
ATOM 1468 C C . PRO A 1 196 ? -5.167 11.339 1.786 1.00 85.12 196 PRO A C 1
ATOM 1470 O O . PRO A 1 196 ? -6.039 11.037 0.976 1.00 85.12 196 PRO A O 1
ATOM 1473 N N . GLU A 1 197 ? -3.869 11.142 1.546 1.00 79.81 197 GLU A N 1
ATOM 1474 C CA . GLU A 1 197 ? -3.295 10.576 0.312 1.00 79.81 197 GLU A CA 1
ATOM 1475 C C . GLU A 1 197 ? -3.856 9.188 -0.040 1.00 79.81 197 GLU A C 1
ATOM 1477 O O . GLU A 1 197 ? -3.970 8.828 -1.208 1.00 79.81 197 GLU A O 1
ATOM 1482 N N . LYS A 1 198 ? -4.243 8.401 0.972 1.00 82.75 198 LYS A N 1
ATOM 1483 C CA . LYS A 1 198 ? -4.770 7.042 0.811 1.00 82.75 198 LYS A CA 1
ATOM 1484 C C . LYS A 1 198 ? -6.302 7.003 0.722 1.00 82.75 198 LYS A C 1
ATOM 1486 O O . LYS A 1 198 ? -6.853 5.965 0.352 1.00 82.75 198 LYS A O 1
ATOM 1491 N N . LYS A 1 199 ? -7.019 8.097 1.016 1.00 86.19 199 LYS A N 1
ATOM 1492 C CA . LYS A 1 199 ? -8.494 8.100 1.106 1.00 86.19 199 LYS A CA 1
ATOM 1493 C C . LYS A 1 199 ? -9.183 7.615 -0.166 1.00 86.19 199 LYS A C 1
ATOM 1495 O O . LYS A 1 199 ? -10.060 6.760 -0.081 1.00 86.19 199 LYS A O 1
ATOM 1500 N N . ASP A 1 200 ? -8.793 8.120 -1.333 1.00 81.50 200 ASP A N 1
ATOM 1501 C CA . ASP A 1 200 ? -9.453 7.771 -2.601 1.00 81.50 200 ASP A CA 1
ATOM 1502 C C . ASP A 1 200 ? -9.219 6.318 -3.040 1.00 81.50 200 ASP A C 1
ATOM 1504 O O . ASP A 1 200 ? -10.037 5.771 -3.786 1.00 81.50 200 ASP A O 1
ATOM 1508 N N . HIS A 1 201 ? -8.146 5.686 -2.554 1.00 83.44 201 HIS A N 1
ATOM 1509 C CA . HIS A 1 201 ? -7.908 4.253 -2.706 1.00 83.44 201 HIS A CA 1
ATOM 1510 C C . HIS A 1 201 ? -8.852 3.459 -1.790 1.00 83.44 201 HIS A C 1
ATOM 1512 O O . HIS A 1 201 ? -9.679 2.687 -2.277 1.00 83.44 201 HIS A O 1
ATOM 1518 N N . TYR A 1 202 ? -8.794 3.696 -0.473 1.00 89.00 202 TY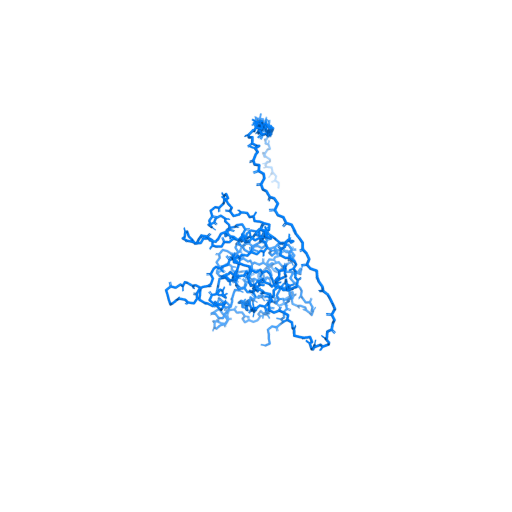R A N 1
ATOM 1519 C CA . TYR A 1 202 ? -9.563 2.903 0.495 1.00 89.00 202 TYR A CA 1
ATOM 1520 C C . TYR A 1 202 ? -11.078 3.106 0.373 1.00 89.00 202 TYR A C 1
ATOM 1522 O O . TYR A 1 202 ? -11.816 2.135 0.498 1.00 89.00 202 TYR A O 1
ATOM 1530 N N . ARG A 1 203 ? -11.555 4.301 -0.014 1.00 90.44 203 ARG A N 1
ATOM 1531 C CA . ARG A 1 203 ? -12.987 4.583 -0.256 1.00 90.44 203 ARG A CA 1
ATOM 1532 C C . ARG A 1 203 ? -13.646 3.627 -1.262 1.00 90.44 203 ARG A C 1
ATOM 1534 O O . ARG A 1 203 ? -14.863 3.498 -1.254 1.00 90.44 203 ARG A O 1
ATOM 1541 N N . ARG A 1 204 ? -12.876 2.987 -2.151 1.00 87.38 204 ARG A N 1
ATOM 1542 C CA . ARG A 1 204 ? -13.394 2.035 -3.153 1.00 87.38 204 ARG A CA 1
ATOM 1543 C C . ARG A 1 204 ? -13.509 0.597 -2.639 1.00 87.38 204 ARG A C 1
ATOM 1545 O O . ARG A 1 204 ? -14.078 -0.234 -3.337 1.00 87.38 204 ARG A O 1
ATOM 1552 N N . ILE A 1 205 ? -12.917 0.295 -1.482 1.00 89.31 205 ILE A N 1
ATOM 1553 C CA . ILE A 1 205 ? -12.781 -1.067 -0.938 1.00 89.31 205 ILE A CA 1
ATOM 1554 C C . ILE A 1 205 ? -13.215 -1.188 0.531 1.00 89.31 205 ILE A C 1
ATOM 1556 O O . ILE A 1 205 ? -13.201 -2.294 1.067 1.00 89.31 205 ILE A O 1
ATOM 1560 N N . THR A 1 206 ? -13.617 -0.088 1.176 1.00 95.00 206 THR A N 1
ATOM 1561 C CA . THR A 1 206 ? -14.173 -0.060 2.538 1.00 95.00 206 THR A CA 1
ATOM 1562 C C . THR A 1 206 ? -15.643 0.374 2.560 1.00 95.00 206 THR A C 1
ATOM 1564 O O . THR A 1 206 ? -16.147 0.904 1.569 1.00 95.00 206 THR A O 1
ATOM 1567 N N . LYS A 1 207 ? -16.343 0.175 3.690 1.00 95.06 207 LYS A N 1
ATOM 1568 C CA . LYS A 1 207 ? -17.716 0.689 3.895 1.00 95.06 207 LYS A CA 1
ATOM 1569 C C . LYS A 1 207 ? -17.735 2.217 3.825 1.00 95.06 207 LYS A C 1
ATOM 1571 O O . LYS A 1 207 ? -18.622 2.816 3.221 1.00 95.06 207 LYS A O 1
ATOM 1576 N N . SER A 1 208 ? -16.732 2.847 4.435 1.00 95.19 208 SER A N 1
ATOM 1577 C CA . SER A 1 208 ? -16.420 4.266 4.266 1.00 95.19 208 SER A CA 1
ATOM 1578 C C . SER A 1 208 ? -14.945 4.549 4.577 1.00 95.19 208 SER A C 1
ATOM 1580 O O . SER A 1 208 ? -14.261 3.736 5.207 1.00 95.19 208 SER A O 1
ATOM 1582 N N . ALA A 1 209 ? -14.441 5.699 4.118 1.00 95.69 209 ALA A N 1
ATOM 1583 C CA . ALA A 1 209 ? -13.073 6.142 4.386 1.00 95.69 209 ALA A CA 1
ATOM 1584 C C . ALA A 1 209 ? -13.030 7.618 4.818 1.00 95.69 209 ALA A C 1
ATOM 1586 O O . ALA A 1 209 ? -13.437 8.514 4.065 1.00 95.69 209 ALA A O 1
ATOM 1587 N N . SER A 1 210 ? -12.519 7.869 6.023 1.00 94.94 210 SER A N 1
ATOM 1588 C CA . SER A 1 210 ? -12.359 9.195 6.627 1.00 94.94 210 SER A CA 1
ATOM 1589 C C . SER A 1 210 ? -10.897 9.663 6.584 1.00 94.94 210 SER A C 1
ATOM 1591 O O . SER A 1 210 ? -9.965 8.861 6.531 1.00 94.94 210 SER A O 1
ATOM 1593 N N . ASN A 1 211 ? -10.697 10.986 6.554 1.00 94.81 211 ASN A N 1
ATOM 1594 C CA . ASN A 1 211 ? -9.364 11.583 6.649 1.00 94.81 211 ASN A CA 1
ATOM 1595 C C . ASN A 1 211 ? -8.943 11.626 8.120 1.00 94.81 211 ASN A C 1
ATOM 1597 O O . ASN A 1 211 ? -9.618 12.276 8.915 1.00 94.81 211 ASN A O 1
ATOM 1601 N N . CYS A 1 212 ? -7.798 11.034 8.442 1.00 94.25 212 CYS A N 1
ATOM 1602 C CA . CYS A 1 212 ? -7.040 11.345 9.648 1.00 94.25 212 CYS A CA 1
ATOM 1603 C C . CYS A 1 212 ? -5.751 12.048 9.217 1.00 94.25 212 CYS A C 1
ATOM 1605 O O . CYS A 1 212 ? -4.941 11.464 8.503 1.00 94.25 212 CYS A O 1
ATOM 1607 N N . HIS A 1 213 ? -5.570 13.308 9.614 1.00 90.25 213 HIS A N 1
ATOM 1608 C CA . HIS A 1 213 ? -4.416 14.114 9.192 1.00 90.25 213 HIS A CA 1
ATOM 1609 C C . HIS A 1 213 ? -3.141 13.829 9.998 1.00 90.25 213 HIS A C 1
ATOM 1611 O O . HIS A 1 213 ? -2.050 14.181 9.556 1.00 90.25 213 HIS A O 1
ATOM 1617 N N . ASP A 1 214 ? -3.272 13.210 11.171 1.00 93.06 214 ASP A N 1
ATOM 1618 C CA . ASP A 1 214 ? -2.168 12.895 12.071 1.00 93.06 214 ASP A CA 1
ATOM 1619 C C . ASP A 1 214 ? -2.484 11.667 12.952 1.00 93.06 214 ASP A C 1
ATOM 1621 O O . ASP A 1 214 ? -3.621 11.184 13.017 1.00 93.06 214 ASP A O 1
ATOM 1625 N N . LEU A 1 215 ? -1.468 11.169 13.666 1.00 94.12 215 LEU A N 1
ATOM 1626 C CA . LEU A 1 215 ? -1.591 10.007 14.553 1.00 94.12 215 LEU A CA 1
ATOM 1627 C C . LEU A 1 215 ? -2.501 10.245 15.770 1.00 94.12 215 LEU A C 1
ATOM 1629 O O . LEU A 1 215 ? -3.047 9.281 16.304 1.00 94.12 215 LEU A O 1
ATOM 1633 N N . LYS A 1 216 ? -2.694 11.493 16.225 1.00 95.19 216 LYS A N 1
ATOM 1634 C CA . LYS A 1 216 ? -3.633 11.788 17.320 1.00 95.19 216 LYS A CA 1
ATOM 1635 C C . LYS A 1 216 ? -5.063 11.596 16.835 1.00 95.19 216 LYS A C 1
ATOM 1637 O O . LYS A 1 216 ? -5.837 10.950 17.529 1.00 95.19 216 LYS A O 1
ATOM 1642 N N . GLN A 1 217 ? -5.389 12.073 15.632 1.00 94.56 217 GLN A N 1
ATOM 1643 C CA . GLN A 1 217 ? -6.691 11.836 15.001 1.00 94.56 217 GLN A CA 1
ATOM 1644 C C . GLN A 1 217 ? -6.938 10.339 14.784 1.00 94.56 217 GLN A C 1
ATOM 1646 O O . GLN A 1 217 ? -8.006 9.853 15.143 1.00 94.56 217 GLN A O 1
ATOM 1651 N N . MET A 1 218 ? -5.937 9.589 14.297 1.00 95.69 218 MET A N 1
ATOM 1652 C CA . MET A 1 218 ? -6.046 8.128 14.138 1.00 95.69 218 MET A CA 1
ATOM 1653 C C . MET A 1 218 ? -6.309 7.384 15.449 1.00 95.69 218 MET A C 1
ATOM 1655 O O . MET A 1 218 ? -7.017 6.385 15.439 1.00 95.69 218 MET A O 1
ATOM 1659 N N . LEU A 1 219 ? -5.751 7.841 16.573 1.00 96.56 219 LEU A N 1
ATOM 1660 C CA . LEU A 1 219 ? -6.020 7.248 17.887 1.00 96.56 219 LEU A CA 1
ATOM 1661 C C . LEU A 1 219 ? -7.375 7.689 18.456 1.00 96.56 219 LEU A C 1
ATOM 1663 O O . LEU A 1 219 ? -8.090 6.884 19.052 1.00 96.56 219 LEU A O 1
ATOM 1667 N N . TYR A 1 220 ? -7.749 8.949 18.234 1.00 95.50 220 TYR A N 1
ATOM 1668 C CA . TYR A 1 220 ? -8.989 9.543 18.727 1.00 95.50 220 TYR A CA 1
ATOM 1669 C C . TYR A 1 220 ? -10.244 8.852 18.176 1.00 95.50 220 TYR A C 1
ATOM 1671 O O . TYR A 1 220 ? -11.258 8.823 18.871 1.00 95.50 220 TYR A O 1
ATOM 1679 N N . VAL A 1 221 ? -10.192 8.215 16.995 1.00 95.50 221 VAL A N 1
ATOM 1680 C CA . VAL A 1 221 ? -11.341 7.442 16.476 1.00 95.50 221 VAL A CA 1
ATOM 1681 C C . VAL A 1 221 ? -11.763 6.324 17.436 1.00 95.50 221 VAL A C 1
ATOM 1683 O O . VAL A 1 221 ? -12.954 6.086 17.609 1.00 95.50 221 VAL A O 1
ATOM 1686 N N . PHE A 1 222 ? -10.809 5.686 18.123 1.00 96.06 222 PHE A N 1
ATOM 1687 C CA . PHE A 1 222 ? -11.091 4.619 19.087 1.00 96.06 222 PHE A CA 1
ATOM 1688 C C . PHE A 1 222 ? -11.687 5.171 20.389 1.00 96.06 222 PHE A C 1
ATOM 1690 O O . PHE A 1 222 ? -12.583 4.560 20.972 1.00 96.06 222 PHE A O 1
ATOM 1697 N N . GLU A 1 223 ? -11.235 6.349 20.827 1.00 94.44 223 GLU A N 1
ATOM 1698 C CA . GLU A 1 223 ? -11.810 7.053 21.979 1.00 94.44 223 GLU A CA 1
ATOM 1699 C C . GLU A 1 223 ? -13.239 7.532 21.687 1.00 94.44 223 GLU A C 1
ATOM 1701 O O . GLU A 1 223 ? -14.122 7.379 22.531 1.00 94.44 223 GLU A O 1
ATOM 1706 N N . GLN A 1 224 ? -13.487 8.052 20.481 1.00 93.56 224 GLN A N 1
ATOM 1707 C CA . GLN A 1 224 ? -14.814 8.468 20.025 1.00 93.56 224 GLN A CA 1
ATOM 1708 C C . GLN A 1 224 ? -15.776 7.295 19.874 1.00 93.56 224 GLN A C 1
ATOM 1710 O O . GLN A 1 224 ? -16.876 7.354 20.418 1.00 93.56 224 GLN A O 1
ATOM 1715 N N . TYR A 1 225 ? -15.364 6.208 19.215 1.00 94.94 225 TYR A N 1
ATOM 1716 C CA . TYR A 1 225 ? -16.217 5.030 19.058 1.00 94.94 225 TYR A CA 1
ATOM 1717 C C . TYR A 1 225 ? -16.597 4.415 20.412 1.00 94.94 225 TYR A C 1
ATOM 1719 O O . TYR A 1 225 ? -17.734 3.997 20.604 1.00 94.94 225 TYR A O 1
ATOM 1727 N N . LYS A 1 226 ? -15.683 4.424 21.392 1.00 92.88 226 LYS A N 1
ATOM 1728 C CA . LYS A 1 226 ? -15.969 3.967 22.760 1.00 92.88 226 LYS A CA 1
ATOM 1729 C C . LYS A 1 226 ? -17.013 4.832 23.484 1.00 92.88 226 LYS A C 1
ATOM 1731 O O . LYS A 1 226 ? -17.745 4.313 24.322 1.00 92.88 226 LYS A O 1
ATOM 1736 N N . GLN A 1 227 ? -17.060 6.136 23.209 1.00 93.50 227 GLN A N 1
ATOM 1737 C CA . GLN A 1 227 ? -18.051 7.050 23.795 1.00 93.50 227 GLN A CA 1
ATOM 1738 C C . GLN A 1 227 ? -19.401 6.980 23.068 1.00 93.50 227 GLN A C 1
ATOM 1740 O O . GLN A 1 227 ? -20.446 7.057 23.710 1.00 93.50 227 GLN A O 1
ATOM 1745 N N . TYR A 1 228 ? -19.374 6.818 21.744 1.00 92.50 228 TYR A N 1
ATOM 1746 C CA . TYR A 1 228 ? -20.542 6.877 20.866 1.00 92.50 228 TYR A CA 1
ATOM 1747 C C . TYR A 1 228 ? -20.493 5.752 19.815 1.00 92.50 228 TYR A C 1
ATOM 1749 O O . TYR A 1 228 ? -20.257 6.028 18.637 1.00 92.50 228 TYR A O 1
ATOM 1757 N N . PRO A 1 229 ? -20.685 4.478 20.203 1.00 92.19 229 PRO A N 1
ATOM 1758 C CA . PRO A 1 229 ? -20.633 3.361 19.263 1.00 92.19 229 PRO A CA 1
ATOM 1759 C C . PRO A 1 229 ? -21.808 3.416 18.278 1.00 92.19 229 PRO A C 1
ATOM 1761 O O . PRO A 1 229 ? -22.938 3.727 18.656 1.00 92.19 229 PRO A O 1
ATOM 1764 N N . GLY A 1 230 ? -21.561 3.086 17.007 1.00 88.88 230 GLY A N 1
ATOM 1765 C CA . GLY A 1 230 ? -22.619 3.015 15.998 1.00 88.88 230 GLY A CA 1
ATOM 1766 C C . GLY A 1 230 ? -22.130 2.696 14.584 1.00 88.88 230 GLY A C 1
ATOM 1767 O O . GLY A 1 230 ? -20.989 2.972 14.219 1.00 88.88 230 GLY A O 1
ATOM 1768 N N . ASP A 1 231 ? -23.031 2.167 13.755 1.00 86.62 231 ASP A N 1
ATOM 1769 C CA . ASP A 1 231 ? -22.726 1.581 12.436 1.00 86.62 231 ASP A CA 1
ATOM 1770 C C . ASP A 1 231 ? -22.139 2.548 11.397 1.00 86.62 231 ASP A C 1
ATOM 1772 O O . ASP A 1 231 ? -21.567 2.111 10.388 1.00 86.62 231 ASP A O 1
ATOM 1776 N N . LEU A 1 232 ? -22.313 3.853 11.611 1.00 88.06 232 LEU A N 1
ATOM 1777 C CA . LEU A 1 232 ? -21.811 4.933 10.755 1.00 88.06 232 LEU A CA 1
ATOM 1778 C C . LEU A 1 232 ? -20.526 5.577 11.296 1.00 88.06 232 LEU A C 1
ATOM 1780 O O . LEU A 1 232 ? -19.916 6.388 10.603 1.00 88.06 232 LEU A O 1
ATOM 1784 N N . GLN A 1 233 ? -20.110 5.239 12.519 1.00 93.75 233 GLN A N 1
ATOM 1785 C CA . GLN A 1 233 ? -18.929 5.828 13.142 1.00 93.75 233 GLN A CA 1
ATOM 1786 C C . GLN A 1 233 ? -17.647 5.172 12.639 1.00 93.75 233 GLN A C 1
ATOM 1788 O O . GLN A 1 233 ? -17.623 3.979 12.326 1.00 93.75 233 GLN A O 1
ATOM 1793 N N . THR A 1 234 ? -16.569 5.959 12.572 1.00 95.94 234 THR A N 1
ATOM 1794 C CA . THR A 1 234 ? -15.235 5.451 12.219 1.00 95.94 234 THR A CA 1
ATOM 1795 C C . THR A 1 234 ? -14.802 4.444 13.284 1.00 95.94 234 THR A C 1
ATOM 1797 O O . THR A 1 234 ? -14.701 4.784 14.458 1.00 95.94 234 THR A O 1
ATOM 1800 N N . ASN A 1 235 ? -14.602 3.194 12.870 1.00 96.56 235 ASN A N 1
ATOM 1801 C CA . ASN A 1 235 ? -14.454 2.025 13.745 1.00 96.56 235 ASN A CA 1
ATOM 1802 C C . ASN A 1 235 ? -13.077 1.351 13.601 1.00 96.56 235 ASN A C 1
ATOM 1804 O O . ASN A 1 235 ? -12.788 0.336 14.237 1.00 96.56 235 ASN A O 1
ATOM 1808 N N . SER A 1 236 ? -12.225 1.908 12.744 1.00 97.69 236 SER A N 1
ATOM 1809 C CA . SER A 1 236 ? -10.891 1.400 12.452 1.00 97.69 236 SER A CA 1
ATOM 1810 C C . SER A 1 236 ? -9.971 2.507 11.939 1.00 97.69 236 SER A C 1
ATOM 1812 O O . SER A 1 236 ? -10.438 3.533 11.440 1.00 97.69 236 SER A O 1
ATOM 1814 N N . ALA A 1 237 ? -8.658 2.298 12.032 1.00 97.94 237 ALA A N 1
ATOM 1815 C CA . ALA A 1 237 ? -7.653 3.171 11.428 1.00 97.94 237 ALA A CA 1
ATOM 1816 C C . ALA A 1 237 ? -6.483 2.368 10.837 1.00 97.94 237 ALA A C 1
ATOM 1818 O O . ALA A 1 237 ? -6.104 1.316 11.358 1.00 97.94 237 ALA A O 1
ATOM 1819 N N . LEU A 1 238 ? -5.923 2.879 9.738 1.00 96.69 238 LEU A N 1
ATOM 1820 C CA . LEU A 1 238 ? -4.800 2.291 9.008 1.00 96.69 238 LEU A CA 1
ATOM 1821 C C . LEU A 1 238 ? -3.473 2.933 9.427 1.00 96.69 238 LEU A C 1
ATOM 1823 O O . LEU A 1 238 ? -3.240 4.113 9.166 1.00 96.69 238 LEU A O 1
ATOM 1827 N N . PHE A 1 239 ? -2.568 2.126 9.969 1.00 95.69 239 PHE A N 1
ATOM 1828 C CA . PHE A 1 239 ? -1.213 2.516 10.343 1.00 95.69 239 PHE A CA 1
ATOM 1829 C C . PHE A 1 239 ? -0.186 1.884 9.396 1.00 95.69 239 PHE A C 1
ATOM 1831 O O . PHE A 1 239 ? -0.388 0.786 8.876 1.00 95.69 239 PHE A O 1
ATOM 1838 N N . ASN A 1 240 ? 0.939 2.566 9.180 1.00 91.44 240 ASN A N 1
ATOM 1839 C CA . ASN A 1 240 ? 2.140 1.920 8.645 1.00 91.44 240 ASN A CA 1
ATOM 1840 C C . ASN A 1 240 ? 2.903 1.206 9.776 1.00 91.44 240 ASN A C 1
ATOM 1842 O O . ASN A 1 240 ? 2.674 1.477 10.955 1.00 91.44 240 ASN A O 1
ATOM 1846 N N . GLU A 1 241 ? 3.830 0.324 9.416 1.00 90.19 241 GLU A N 1
ATOM 1847 C CA . GLU A 1 241 ? 4.638 -0.462 10.352 1.00 90.19 241 GLU A CA 1
ATOM 1848 C C . GLU A 1 241 ? 5.389 0.364 11.402 1.00 90.19 241 GLU A C 1
ATOM 1850 O O . GLU A 1 241 ? 5.403 -0.007 12.578 1.00 90.19 241 GLU A O 1
ATOM 1855 N N . LYS A 1 242 ? 5.975 1.501 11.010 1.00 89.62 242 LYS A N 1
ATOM 1856 C CA . LYS A 1 242 ? 6.734 2.379 11.909 1.00 89.62 242 LYS A CA 1
ATOM 1857 C C . LYS A 1 242 ? 5.833 2.959 12.999 1.00 89.62 242 LYS A C 1
ATOM 1859 O O . LYS A 1 242 ? 6.149 2.845 14.185 1.00 89.62 242 LYS A O 1
ATOM 1864 N N . ASP A 1 243 ? 4.709 3.545 12.598 1.00 94.12 243 ASP A N 1
ATOM 1865 C CA . ASP A 1 243 ? 3.768 4.193 13.510 1.00 94.12 243 ASP A CA 1
ATOM 1866 C C . ASP A 1 243 ? 3.021 3.160 14.360 1.00 94.12 243 ASP A C 1
ATOM 1868 O O . ASP A 1 243 ? 2.904 3.332 15.575 1.00 94.12 243 ASP A O 1
ATOM 1872 N N . TYR A 1 244 ? 2.603 2.040 13.758 1.00 95.50 244 TYR A N 1
ATOM 1873 C CA . TYR A 1 244 ? 2.027 0.911 14.486 1.00 95.50 244 TYR A CA 1
ATOM 1874 C C . TYR A 1 244 ? 2.992 0.401 15.562 1.00 95.50 244 TYR A C 1
ATOM 1876 O O . TYR A 1 244 ? 2.632 0.345 16.736 1.00 95.50 244 TYR A O 1
ATOM 1884 N N . THR A 1 245 ? 4.240 0.094 15.203 1.00 93.88 245 THR A N 1
ATOM 1885 C CA . THR A 1 245 ? 5.236 -0.443 16.142 1.00 93.88 245 THR A CA 1
ATOM 1886 C C . THR A 1 245 ? 5.540 0.543 17.271 1.00 93.88 245 THR A C 1
ATOM 1888 O O . THR A 1 245 ? 5.644 0.141 18.434 1.00 93.88 245 THR A O 1
ATOM 1891 N N . ALA A 1 246 ? 5.650 1.839 16.963 1.00 95.44 246 ALA A N 1
ATOM 1892 C CA . ALA A 1 246 ? 5.895 2.880 17.957 1.00 95.44 246 ALA A CA 1
ATOM 1893 C C . ALA A 1 246 ? 4.728 3.046 18.949 1.00 95.44 246 ALA A C 1
ATOM 1895 O O . ALA A 1 246 ? 4.963 3.204 20.149 1.00 95.44 246 ALA A O 1
ATOM 1896 N N . LEU A 1 247 ? 3.481 2.993 18.471 1.00 96.19 247 LEU A N 1
ATOM 1897 C CA . LEU A 1 247 ? 2.274 3.144 19.292 1.00 96.19 247 LEU A CA 1
ATOM 1898 C C . LEU A 1 247 ? 1.910 1.857 20.051 1.00 96.19 247 LEU A C 1
ATOM 1900 O O . LEU A 1 247 ? 1.460 1.922 21.198 1.00 96.19 247 LEU A O 1
ATOM 1904 N N . ASN A 1 248 ? 2.170 0.684 19.468 1.00 94.94 248 ASN A N 1
ATOM 1905 C CA . ASN A 1 248 ? 1.954 -0.609 20.115 1.00 94.94 248 ASN A CA 1
ATOM 1906 C C . ASN A 1 248 ? 2.896 -0.801 21.315 1.00 94.94 248 ASN A C 1
ATOM 1908 O O . ASN A 1 248 ? 2.449 -1.193 22.391 1.00 94.94 248 ASN A O 1
ATOM 1912 N N . LYS A 1 249 ? 4.173 -0.400 21.190 1.00 95.56 249 LYS A N 1
ATOM 1913 C CA . LYS A 1 249 ? 5.133 -0.355 22.315 1.00 95.56 249 LYS A CA 1
ATOM 1914 C C . LYS A 1 249 ? 4.682 0.557 23.467 1.00 95.56 249 LYS A C 1
ATOM 1916 O O . LYS A 1 249 ? 5.064 0.326 24.607 1.00 95.56 249 LYS A O 1
ATOM 1921 N N . GLN A 1 250 ? 3.851 1.563 23.187 1.00 95.69 250 GLN A N 1
ATOM 1922 C CA . GLN A 1 250 ? 3.234 2.445 24.189 1.00 95.69 250 GLN A CA 1
ATOM 1923 C C . GLN A 1 250 ? 1.901 1.899 24.744 1.00 95.69 250 GLN A C 1
ATOM 1925 O O . GLN A 1 250 ? 1.212 2.597 25.487 1.00 95.69 250 GLN A O 1
ATOM 1930 N N . GLY A 1 251 ? 1.489 0.687 24.356 1.00 95.12 251 GLY A N 1
ATOM 1931 C CA . GLY A 1 251 ? 0.236 0.062 24.788 1.00 95.12 251 GLY A CA 1
ATOM 1932 C C . GLY A 1 251 ? -1.036 0.706 24.224 1.00 95.12 251 GLY A C 1
ATOM 1933 O O . GLY A 1 251 ? -2.127 0.398 24.705 1.00 95.12 251 GLY A O 1
ATOM 1934 N N . LYS A 1 252 ? -0.934 1.584 23.212 1.00 95.31 252 LYS A N 1
ATOM 1935 C CA . LYS A 1 252 ? -2.068 2.377 22.693 1.00 95.31 252 LYS A CA 1
ATOM 1936 C C . LYS A 1 252 ? -3.184 1.544 22.064 1.00 95.31 252 LYS A C 1
ATOM 1938 O O . LYS A 1 252 ? -4.313 2.012 22.001 1.00 95.31 252 LYS A O 1
ATOM 1943 N N . PHE A 1 253 ? -2.886 0.316 21.645 1.00 95.69 253 PHE A N 1
ATOM 1944 C CA . PHE A 1 253 ? -3.849 -0.597 21.024 1.00 95.69 253 PHE A CA 1
ATOM 1945 C C . PHE A 1 253 ? -4.363 -1.694 21.974 1.00 95.69 253 PHE A C 1
ATOM 1947 O O . PHE A 1 253 ? -5.014 -2.641 21.536 1.00 95.69 253 PHE A O 1
ATOM 1954 N N . LYS A 1 254 ? -4.096 -1.592 23.286 1.00 93.56 254 LYS A N 1
ATOM 1955 C CA . LYS A 1 254 ? -4.549 -2.584 24.272 1.00 93.56 254 LYS A CA 1
ATOM 1956 C C . LYS A 1 254 ? -6.081 -2.674 24.300 1.00 93.56 254 LYS A C 1
ATOM 1958 O O . LYS A 1 254 ? -6.756 -1.708 24.640 1.00 93.56 254 LYS A O 1
ATOM 1963 N N . GLY A 1 255 ? -6.612 -3.860 23.999 1.00 92.50 255 GLY A N 1
ATOM 1964 C CA . GLY A 1 255 ? -8.056 -4.130 23.939 1.00 92.50 255 GLY A CA 1
ATOM 1965 C C . GLY A 1 255 ? -8.693 -3.909 22.562 1.00 92.50 255 GLY A C 1
ATOM 1966 O O . GLY A 1 255 ? -9.845 -4.289 22.372 1.00 92.50 255 GLY A O 1
ATOM 1967 N N . LEU A 1 256 ? -7.950 -3.365 21.595 1.00 96.19 256 LEU A N 1
ATOM 1968 C CA . LEU A 1 256 ? -8.356 -3.314 20.190 1.00 96.19 256 LEU A CA 1
ATOM 1969 C C . LEU A 1 256 ? -7.961 -4.615 19.473 1.00 96.19 256 LEU A C 1
ATOM 1971 O O . LEU A 1 256 ? -7.187 -5.426 19.988 1.00 96.19 256 LEU A O 1
ATOM 1975 N N . LYS A 1 257 ? -8.500 -4.822 18.272 1.00 96.69 257 LYS A N 1
ATOM 1976 C CA . LYS A 1 257 ? -8.094 -5.902 17.367 1.00 96.69 257 LYS A CA 1
ATOM 1977 C C . LYS A 1 257 ? -7.155 -5.342 16.308 1.00 96.69 257 LYS A C 1
ATOM 1979 O O . LYS A 1 257 ? -7.354 -4.229 15.833 1.00 96.69 257 LYS A O 1
ATOM 1984 N N . VAL A 1 258 ? -6.126 -6.102 15.953 1.00 96.69 258 VAL A N 1
ATOM 1985 C CA . VAL A 1 258 ? -5.118 -5.692 14.972 1.00 96.69 258 VAL A CA 1
ATOM 1986 C C . VAL A 1 258 ? -5.074 -6.728 13.863 1.00 96.69 258 VAL A C 1
ATOM 1988 O O . VAL A 1 258 ? -5.008 -7.927 14.135 1.00 96.69 258 VAL A O 1
ATOM 1991 N N . TYR A 1 259 ? -5.103 -6.251 12.626 1.00 96.25 259 TYR A N 1
ATOM 1992 C CA . TYR A 1 259 ? -4.992 -7.067 11.429 1.00 96.25 259 TYR A CA 1
ATOM 1993 C C . TYR A 1 259 ? -3.830 -6.557 10.580 1.00 96.25 259 TYR A C 1
ATOM 1995 O O . TYR A 1 259 ? -3.701 -5.348 10.372 1.00 96.25 259 TYR A O 1
ATOM 2003 N N . THR A 1 260 ? -3.011 -7.466 10.065 1.00 93.88 260 THR A N 1
ATOM 2004 C CA . THR A 1 260 ? -2.091 -7.173 8.965 1.00 93.88 260 THR A CA 1
ATOM 2005 C C . THR A 1 260 ? -2.907 -7.093 7.679 1.00 93.88 260 THR A C 1
ATOM 2007 O O . THR A 1 260 ? -3.741 -7.957 7.409 1.00 93.88 260 THR A O 1
ATOM 2010 N N . LEU A 1 261 ? -2.686 -6.053 6.882 1.00 89.00 261 LEU A N 1
ATOM 2011 C CA . LEU A 1 261 ? -3.306 -5.892 5.575 1.00 89.00 261 LEU A CA 1
ATOM 2012 C C . LEU A 1 261 ? -2.379 -6.456 4.493 1.00 89.00 261 LEU A C 1
ATOM 2014 O O . LEU A 1 261 ? -1.347 -5.862 4.181 1.00 89.00 261 LEU A O 1
ATOM 2018 N N . VAL A 1 262 ? -2.779 -7.584 3.907 1.00 82.69 262 VAL A N 1
ATOM 2019 C CA . VAL A 1 262 ? -2.062 -8.261 2.817 1.00 82.69 262 VAL A CA 1
ATOM 2020 C C . VAL A 1 262 ? -2.873 -8.087 1.533 1.00 82.69 262 VAL A C 1
ATOM 2022 O O . VAL A 1 262 ? -3.917 -8.712 1.333 1.00 82.69 262 VAL A O 1
ATOM 2025 N N . GLY A 1 263 ? -2.446 -7.155 0.677 1.00 75.38 263 GLY A N 1
ATOM 2026 C CA . GLY A 1 263 ? -3.213 -6.729 -0.498 1.00 75.38 263 GLY A CA 1
ATOM 2027 C C . GLY A 1 263 ? -4.553 -6.094 -0.104 1.00 75.38 263 GLY A C 1
ATOM 2028 O O . GLY A 1 263 ? -4.612 -4.912 0.223 1.00 75.38 263 GLY A O 1
ATOM 2029 N N . LYS A 1 264 ? -5.635 -6.885 -0.135 1.00 79.75 264 LYS A N 1
ATOM 2030 C CA . LYS A 1 264 ? -6.984 -6.499 0.336 1.00 79.75 264 LYS A CA 1
ATOM 2031 C C . LYS A 1 264 ? -7.489 -7.340 1.520 1.00 79.75 264 LYS A C 1
ATOM 2033 O O . LYS A 1 264 ? -8.564 -7.050 2.043 1.00 79.75 264 LYS A O 1
ATOM 2038 N N . ALA A 1 265 ? -6.760 -8.386 1.912 1.00 85.75 265 ALA A N 1
ATOM 2039 C CA . ALA A 1 265 ? -7.144 -9.298 2.983 1.00 85.75 265 ALA A CA 1
ATOM 2040 C C . ALA A 1 265 ? -6.713 -8.761 4.355 1.00 85.75 265 ALA A C 1
ATOM 2042 O O . ALA A 1 265 ? -5.644 -8.165 4.486 1.00 85.75 265 ALA A O 1
ATOM 2043 N N . LEU A 1 266 ? -7.545 -8.989 5.374 1.00 92.69 266 LEU A N 1
ATOM 2044 C CA . LEU A 1 266 ? -7.246 -8.664 6.768 1.00 92.69 266 LEU A CA 1
ATOM 2045 C C . LEU A 1 266 ? -6.881 -9.946 7.515 1.00 92.69 266 LEU A C 1
ATOM 2047 O O . LEU A 1 266 ? -7.749 -10.746 7.863 1.00 92.69 266 LEU A O 1
ATOM 2051 N N . GLU A 1 267 ? -5.594 -10.135 7.780 1.00 92.44 267 GLU A N 1
ATOM 2052 C CA . GLU A 1 267 ? -5.083 -11.288 8.517 1.00 92.44 267 GLU A CA 1
ATOM 2053 C C . GLU A 1 267 ? -4.943 -10.931 10.003 1.00 92.44 267 GLU A C 1
ATOM 2055 O O . GLU A 1 267 ? -4.249 -9.964 10.320 1.00 92.44 267 GLU A O 1
ATOM 2060 N N . PRO A 1 268 ? -5.587 -11.653 10.941 1.00 91.19 268 PRO A N 1
ATOM 2061 C CA . PRO A 1 268 ? -5.447 -11.369 12.367 1.00 91.19 268 PRO A CA 1
ATOM 2062 C C . PRO A 1 268 ? -3.983 -11.441 12.808 1.00 91.19 268 PRO A C 1
ATOM 2064 O O . PRO A 1 268 ? -3.319 -12.459 12.596 1.00 91.19 268 PRO A O 1
ATOM 2067 N N . LEU A 1 269 ? -3.490 -10.385 13.457 1.00 86.88 269 LEU A N 1
ATOM 2068 C CA . LEU A 1 269 ? -2.162 -10.408 14.059 1.00 86.88 269 LEU A CA 1
ATOM 2069 C C . LEU A 1 269 ? -2.191 -11.357 15.271 1.00 86.88 269 LEU A C 1
ATOM 2071 O O . LEU A 1 269 ? -3.042 -11.204 16.151 1.00 86.88 269 LEU A O 1
ATOM 2075 N N . LYS A 1 270 ? -1.306 -12.360 15.260 1.00 70.12 270 LYS A N 1
ATOM 2076 C CA . LYS A 1 270 ? -1.204 -13.409 16.289 1.00 70.12 270 LYS A CA 1
ATOM 2077 C C . LYS A 1 270 ? -0.544 -12.903 17.572 1.00 70.12 270 LYS A C 1
ATOM 2079 O O . LYS A 1 270 ? 0.391 -12.083 17.455 1.00 70.12 270 LYS A O 1
#

pLDDT: mean 72.68, std 24.38, range [24.53, 97.94]

Sequence (270 aa):
MNKKTAFTALLIAALLAIPAEAQIGNIVKKVKSAVSSETKSSPKENSDPVSGTKTVPSANPSAGDADFIFVGENGLEGTALSELRACSENNRNAKTTLGPRFKQWIDEISPTAQLKMYEMGRCELMGFHVIDNPSHKYRKPEDLAERNPGRSAYEVSGDALVLIKEFSAPALYVVVVPEVAKAGLALSDLNLCVNPEKKDHYRRITKSASNCHDLKQMLYVFEQYKQYPGDLQTNSALFNEKDYTALNKQGKFKGLKVYTLVGKALEPLK

Radius of gyration: 28.8 Å; chains: 1; bounding box: 76×69×82 Å

Foldseek 3Di:
DDDDDDDDDDDDDDDDDDDDDDDDDDDDDDDDDDDDDDDDDDDDDDDDDDDDDPDPPPPDPDPAAQQKKKKAAPPQFFPFQLVFAEQELDDPPDPHDHDPSHPYPYPPADSVRSVVCVVVVVGRIYIYGAPCDPPDCHPDPVSCQVVRANIFIFGQDPRGTHTDDGRHHQWKKKWFAPVQDDVQDFQQQFQEEEDPSCQVVSCVGHVHYDYDPDVVSQLVLNVVCVVPPDSNGHGIYMDTPVSCVVCVVVVSRPNIWMFTCDPGDTHGDD

Secondary structure (DSSP, 8-state):
------------------------------------------------------PPP-PPPPTTSTTEEEEESTT-TT-BGGGSPEEE---TT---PPPTTS----TTS-HHHHHHHHHTTS-SEEEEE----TT-S-SSGGGGTTTSTT-EEEEEETTEEEEEEEPPPPPEEEEE-GGG--TT--GGG-EEEE-GGGHHHHTTTSSEEEE--SHHHHHHHHHHHHHS--TTS--EEEEEHHHHHHHHTTTTTTTSEEEEEETTEEEEP-